Protein AF-0000000080323128 (afdb_homodimer)

pLDDT: mean 90.45, std 15.45, range [27.33, 98.56]

Nearest PDB structures (foldseek):
  2cg4-assembly1_A  TM=9.233E-01  e=2.864E-13  Escherichia coli
  2w25-assembly1_B  TM=9.242E-01  e=3.047E-13  Mycobacterium tuberculosis H37Rv
  2ivm-assembly1_A  TM=9.216E-01  e=6.812E-13  Mycobacterium tuberculosis H37Rv
  2w29-assembly1_B  TM=9.232E-01  e=7.247E-13  Mycobacterium tuberculosis H37Rv
  2qz8-assembly1_B-2  TM=8.480E-01  e=4.152E-13  Mycobacterium tuberculosis H37Rv

Organism: NCBI:txid1503925

Radius of gyration: 21.11 Å; Cα contacts (8 Å, |Δi|>4): 572; chains: 2; bounding box: 68×55×50 Å

Sequence (326 aa):
MIVENNINLDHIDLAILRLMQDNSRISNVHMAKELEMAPSAVLERVKKLEQKQVIQQYTTRINPSAIGLKLLAFISIKASHSLGCTTTAIELAKIEEVQEVHIIAGEDCYLVKVRIADSASLMELMRNSFSKITTIVSIRTTIVLETVKEQQQLVIPENKKISMIVENNINLDHIDLAILRLMQDNSRISNVHMAKELEMAPSAVLERVKKLEQKQVIQQYTTRINPSAIGLKLLAFISIKASHSLGCTTTAIELAKIEEVQEVHIIAGEDCYLVKVRIADSASLMELMRNSFSKITTIVSIRTTIVLETVKEQQQLVIPENKKIS

InterPro domains:
  IPR000485 AsnC-type HTH domain [PR00033] (9-25)
  IPR000485 AsnC-type HTH domain [PR00033] (25-36)
  IPR000485 AsnC-type HTH domain [PR00033] (36-55)
  IPR000485 AsnC-type HTH domain [PS50956] (9-70)
  IPR011008 Dimeric alpha-beta barrel [SSF54909] (70-152)
  IPR019887 Transcription regulator AsnC/Lrp, ligand binding domain [PF01037] (73-153)
  IPR019888 Transcription regulator AsnC-like [SM00344] (9-116)
  IPR036388 Winged helix-like DNA-binding domain superfamily [G3DSA:1.10.10.10] (2-58)
  IPR036390 Winged helix DNA-binding domain superfamily [SSF46785] (8-68)

Secondary structure (DSSP, 8-state):
----------HHHHHHHHHHHH-TT--HHHHHHHHT--HHHHHHHHHHHHHTTSEEEEEEEE-GGGGT--EEEEEEEEE---S-HHHHHHHHHT-TTEEEEEEESSS-SEEEEEEESSHHHHHHHHHHTGGG-TTEEEEEEEEEEEEEEE-------------/----------HHHHHHHHHHHH-TT--HHHHHHHHT--HHHHHHHHHHHHHTTSEEEEEEEE-GGGGT--EEEEEEEEE---S-HHHHHHHHHT-TTEEEEEEESSS-SEEEEEEESSHHHHHHHHHHTGGG-TTEEEEEEEEEEEEEEE-------------

Foldseek 3Di:
DPPPVPPDDDQLLLLLCVVCLVPVPDDLVNSCVVSVHDSVVSVVSVVVCVVVCVPPDDDDDDDCVVVQFDWKKKKFWAFAPDPCLVVLQVQLVPDPQWDDWDQDDDDTGIIIIGIGRDPVVVVVCCVPRVVPRPRTDDMDMGIDPDDPDDDPDDDRDRPPPPD/DPPPVPPDDDQLLLLLCVVCLVPVPDDLVNSCVVSVHDSVVSVVSVVVCVVVCVPPDDDDDDDCVVVQFDWKKKKFWAFAPDPCLVVLQVQLVPDPQWDDWDQDDDDTGIIIIGIGRDPVVVVVCCVPRVVPRPRTDDMDMGIDPDDPDDDPDDDRDRPPPPD

Solvent-accessible surface area (backbone atoms only — not comparable to full-atom values): 18026 Å² total; per-residue (Å²): 126,84,70,74,73,77,62,83,70,52,63,63,56,46,50,49,50,55,54,28,40,71,28,43,67,63,48,61,63,56,51,10,60,76,68,70,48,55,44,69,58,49,50,52,51,52,51,48,34,41,76,67,47,34,43,67,46,40,26,39,44,61,38,45,61,58,69,52,34,64,32,39,34,39,35,39,28,31,53,56,80,58,93,58,66,64,55,58,53,53,58,53,53,68,38,70,49,40,26,30,30,28,35,36,54,74,90,40,43,31,44,32,34,33,51,37,50,40,71,67,54,48,52,48,44,45,63,71,51,54,62,70,44,80,52,57,71,46,77,47,79,35,46,48,74,42,74,80,32,83,49,85,70,72,78,74,71,74,69,72,73,79,117,126,84,71,74,73,77,62,83,72,52,62,64,56,44,51,50,48,54,54,28,41,71,29,42,67,62,50,61,62,57,52,10,60,76,68,71,47,54,45,69,59,49,50,52,51,52,50,48,36,40,75,68,47,33,44,67,46,39,26,38,45,64,38,45,61,60,69,50,33,61,33,40,35,39,35,38,27,32,55,56,78,56,92,60,65,67,54,58,54,53,57,52,54,66,37,70,49,42,25,29,28,28,35,35,53,74,91,40,42,32,43,32,35,35,52,37,51,39,70,68,52,48,52,48,44,44,64,69,51,55,62,70,44,80,52,57,71,46,77,47,79,34,46,48,75,41,74,79,32,82,50,83,72,72,77,74,71,75,68,73,72,81,117

Structure (mmCIF, N/CA/C/O backbone):
data_AF-0000000080323128-model_v1
#
loop_
_entity.id
_entity.type
_entity.pdbx_description
1 polymer 'AsnC family transcriptional regulator'
#
loop_
_atom_site.group_PDB
_atom_site.id
_atom_site.type_symbol
_atom_site.label_atom_id
_atom_site.label_alt_id
_atom_site.label_comp_id
_atom_site.label_asym_id
_atom_site.label_entity_id
_atom_site.label_seq_id
_atom_site.pdbx_PDB_ins_code
_atom_site.Cartn_x
_atom_site.Cartn_y
_atom_site.Cartn_z
_atom_site.occupancy
_atom_site.B_iso_or_equiv
_atom_site.auth_seq_id
_atom_site.auth_comp_id
_atom_site.auth_asym_id
_atom_site.auth_atom_id
_atom_site.pdbx_PDB_model_num
ATOM 1 N N . MET A 1 1 ? -15.789 -13.945 21.766 1 28.86 1 MET A N 1
ATOM 2 C CA . MET A 1 1 ? -16.719 -13.484 20.75 1 28.86 1 MET A CA 1
ATOM 3 C C . MET A 1 1 ? -16.172 -12.273 20 1 28.86 1 MET A C 1
ATOM 5 O O . MET A 1 1 ? -15.969 -11.211 20.609 1 28.86 1 MET A O 1
ATOM 9 N N . ILE A 1 2 ? -15.219 -12.328 19.188 1 34.97 2 ILE A N 1
ATOM 10 C CA . ILE A 1 2 ? -14.594 -11.18 18.547 1 34.97 2 ILE A CA 1
ATOM 11 C C . ILE A 1 2 ? -15.672 -10.266 17.969 1 34.97 2 ILE A C 1
ATOM 13 O O . ILE A 1 2 ? -16.469 -10.688 17.125 1 34.97 2 ILE A O 1
ATOM 17 N N . VAL A 1 3 ? -16.344 -9.484 18.703 1 37.91 3 VAL A N 1
ATOM 18 C CA . VAL A 1 3 ? -17.375 -8.539 18.312 1 37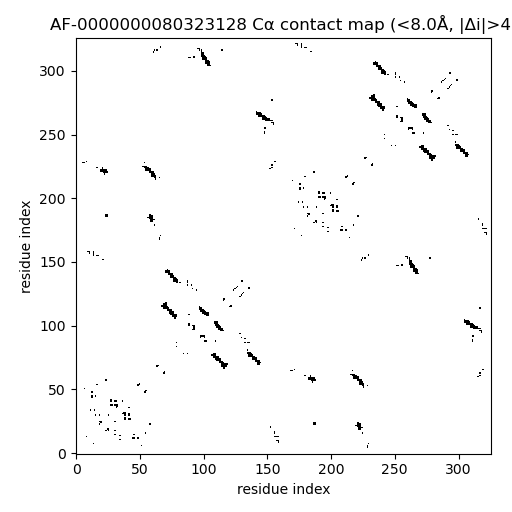.91 3 VAL A CA 1
ATOM 19 C C . VAL A 1 3 ? -16.969 -7.867 17 1 37.91 3 VAL A C 1
ATOM 21 O O . VAL A 1 3 ? -15.914 -7.238 16.906 1 37.91 3 VAL A O 1
ATOM 24 N N . GLU A 1 4 ? -17.125 -8.492 15.938 1 45.91 4 GLU A N 1
ATOM 25 C CA 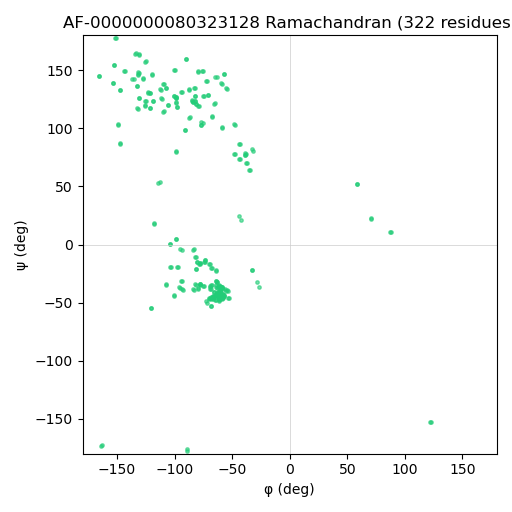. GLU A 1 4 ? -17.031 -7.758 14.68 1 45.91 4 GLU A CA 1
ATOM 26 C C . GLU A 1 4 ? -17.594 -6.348 14.82 1 45.91 4 GLU A C 1
ATOM 28 O O . GLU A 1 4 ? -18.781 -6.18 15.109 1 45.91 4 GLU A O 1
ATOM 33 N N . ASN A 1 5 ? -17.062 -5.504 15.594 1 50.69 5 ASN A N 1
ATOM 34 C CA . ASN A 1 5 ? -17.531 -4.133 15.797 1 50.69 5 ASN A CA 1
ATOM 35 C C . ASN A 1 5 ? -18.031 -3.508 14.5 1 50.69 5 ASN A C 1
ATOM 37 O O . ASN A 1 5 ? -17.234 -3.252 13.586 1 50.69 5 ASN A O 1
ATOM 41 N N . ASN A 1 6 ? -19.203 -3.859 14.086 1 60.06 6 ASN A N 1
ATOM 42 C CA . ASN A 1 6 ? -19.953 -3.285 12.969 1 60.06 6 ASN A CA 1
ATOM 43 C C . ASN A 1 6 ? -19.859 -1.761 12.969 1 60.06 6 ASN A C 1
ATOM 45 O O . ASN A 1 6 ? -20.562 -1.099 13.742 1 60.06 6 ASN A O 1
ATOM 49 N N . ILE A 1 7 ? -18.703 -1.178 12.594 1 77.81 7 ILE A N 1
ATOM 50 C CA . ILE A 1 7 ? -18.578 0.271 12.492 1 77.81 7 ILE A CA 1
ATOM 51 C C . ILE A 1 7 ? -19.594 0.809 11.484 1 77.81 7 ILE A C 1
ATOM 53 O O . ILE A 1 7 ? -19.609 0.385 10.328 1 77.81 7 ILE A O 1
ATOM 57 N N . ASN A 1 8 ? -20.672 1.342 12.031 1 86.38 8 ASN A N 1
ATOM 58 C CA . ASN A 1 8 ? -21.656 2.008 11.18 1 86.38 8 ASN A CA 1
ATOM 59 C C . ASN A 1 8 ? -21.188 3.396 10.758 1 86.38 8 ASN A C 1
ATOM 61 O O . ASN A 1 8 ? -21.141 4.316 11.578 1 86.38 8 ASN A O 1
ATOM 65 N N . LEU A 1 9 ? -20.781 3.539 9.547 1 93.56 9 LEU A N 1
ATOM 66 C CA . LEU A 1 9 ? -20.312 4.809 9 1 93.56 9 LEU A CA 1
ATOM 67 C C . LEU A 1 9 ? -21.406 5.5 8.195 1 93.56 9 LEU A C 1
ATOM 69 O O . LEU A 1 9 ? -22.047 4.875 7.355 1 93.56 9 LEU A O 1
ATOM 73 N N . ASP A 1 10 ? -21.672 6.695 8.523 1 93.81 10 ASP A N 1
ATOM 74 C CA . ASP A 1 10 ? -22.656 7.434 7.73 1 93.81 10 ASP A CA 1
ATOM 75 C C . ASP A 1 10 ? -21.984 8.164 6.57 1 93.81 10 ASP A C 1
ATOM 77 O O . ASP A 1 10 ? -20.781 7.988 6.328 1 93.81 10 ASP A O 1
ATOM 81 N N . HIS A 1 11 ? -22.797 8.938 5.824 1 94.38 11 HIS A N 1
ATOM 82 C CA . HIS A 1 11 ? -22.312 9.578 4.605 1 94.38 11 HIS A CA 1
ATOM 83 C C . HIS A 1 11 ? -21.219 10.594 4.914 1 94.38 11 HIS A C 1
ATOM 85 O O . HIS A 1 11 ? -20.312 10.805 4.105 1 94.38 11 HIS A O 1
ATOM 91 N N . ILE A 1 12 ? -21.297 11.211 6.055 1 95.12 12 ILE A N 1
ATOM 92 C CA . ILE A 1 12 ? -20.297 12.203 6.434 1 95.12 12 ILE A CA 1
ATOM 93 C C . ILE A 1 12 ? -18.969 11.508 6.719 1 95.12 12 ILE A C 1
ATOM 95 O O . ILE A 1 12 ? -17.906 11.969 6.273 1 95.12 12 ILE A O 1
ATOM 99 N N . ASP A 1 13 ? -19.031 10.406 7.504 1 96.38 13 ASP A N 1
ATOM 100 C CA . ASP A 1 13 ? -17.828 9.625 7.781 1 96.38 13 ASP A CA 1
ATOM 101 C C . ASP A 1 13 ? -17.125 9.227 6.488 1 96.38 13 ASP A C 1
ATOM 103 O O . ASP A 1 13 ? -15.906 9.391 6.371 1 96.38 13 ASP A O 1
ATOM 107 N N . LEU A 1 14 ? -17.906 8.75 5.555 1 96.81 14 LEU A N 1
ATOM 108 C CA . LEU A 1 14 ? -17.359 8.289 4.285 1 96.81 14 LEU A CA 1
ATOM 109 C C . LEU A 1 14 ? -16.75 9.445 3.498 1 96.81 14 LEU A C 1
ATOM 111 O O . LEU A 1 14 ? -15.703 9.297 2.863 1 96.81 14 LEU A O 1
ATOM 115 N N . ALA A 1 15 ? -17.406 10.547 3.516 1 96.5 15 ALA A N 1
ATOM 116 C CA . ALA A 1 15 ? -16.875 11.734 2.838 1 96.5 15 ALA A CA 1
ATOM 117 C C . ALA A 1 15 ? -15.555 12.172 3.441 1 96.5 15 ALA A C 1
ATOM 119 O O . ALA A 1 15 ? -14.625 12.547 2.717 1 96.5 15 ALA A O 1
ATOM 120 N N . ILE A 1 16 ? -15.469 12.125 4.727 1 97.25 16 ILE A N 1
ATOM 121 C CA . ILE A 1 16 ? -14.234 12.477 5.422 1 97.25 16 ILE A CA 1
ATOM 122 C C . ILE A 1 16 ? -13.117 11.531 4.988 1 97.25 16 ILE A C 1
ATOM 124 O O . ILE A 1 16 ? -12.008 11.977 4.684 1 97.25 16 ILE A O 1
ATOM 128 N N . LEU A 1 17 ? -13.422 10.273 4.961 1 97.5 17 LEU A N 1
ATOM 129 C CA . LEU A 1 17 ? -12.438 9.273 4.57 1 97.5 17 LEU A CA 1
ATOM 130 C C . LEU A 1 17 ? -11.945 9.523 3.146 1 97.5 17 LEU A C 1
ATOM 132 O O . LEU A 1 17 ? -10.758 9.359 2.859 1 97.5 17 LEU A O 1
ATOM 136 N N . ARG A 1 18 ? -12.828 9.883 2.275 1 96.81 18 ARG A N 1
ATOM 137 C CA . ARG A 1 18 ? -12.445 10.164 0.896 1 96.81 18 ARG A CA 1
ATOM 138 C C . ARG A 1 18 ? -11.461 11.328 0.829 1 96.81 18 ARG A C 1
ATOM 140 O O . ARG A 1 18 ? -10.43 11.234 0.157 1 96.81 18 ARG A O 1
ATOM 147 N N . LEU A 1 19 ? -11.773 12.383 1.514 1 96.31 19 LEU A N 1
ATOM 148 C CA . LEU A 1 19 ? -10.922 13.57 1.518 1 96.31 19 LEU A CA 1
ATOM 149 C C . LEU A 1 19 ? -9.555 13.258 2.113 1 96.31 19 LEU A C 1
ATOM 151 O O . LEU A 1 19 ? -8.523 13.625 1.544 1 96.31 19 LEU A O 1
ATOM 155 N N . MET A 1 20 ? -9.555 12.516 3.176 1 96.81 20 MET A N 1
ATOM 156 C CA . MET A 1 20 ? -8.32 12.266 3.906 1 96.81 20 MET A CA 1
ATOM 157 C C . MET A 1 20 ? -7.469 11.219 3.197 1 96.81 20 MET A C 1
ATOM 159 O O . MET A 1 20 ? -6.238 11.258 3.273 1 96.81 20 MET A O 1
ATOM 163 N N . GLN A 1 21 ? -8.156 10.281 2.592 1 96.25 21 GLN A N 1
ATOM 164 C CA . GLN A 1 21 ? -7.418 9.273 1.842 1 96.25 21 GLN A CA 1
ATOM 165 C C . GLN A 1 21 ? -6.562 9.914 0.754 1 96.25 21 GLN A C 1
ATOM 167 O O . GLN A 1 21 ? -5.434 9.492 0.509 1 96.25 21 GLN A O 1
ATOM 172 N N . ASP A 1 22 ? -7.07 10.914 0.145 1 92.69 22 ASP A N 1
ATOM 173 C CA . ASP A 1 22 ? -6.395 11.602 -0.954 1 92.69 22 ASP A CA 1
ATOM 174 C C . ASP A 1 22 ? -5.301 12.531 -0.434 1 92.69 22 ASP A C 1
ATOM 176 O O . ASP A 1 22 ? -4.297 12.758 -1.109 1 92.69 22 ASP A O 1
ATOM 180 N N . ASN A 1 23 ? -5.582 13.062 0.67 1 95.44 23 ASN A N 1
ATOM 181 C CA . ASN A 1 23 ? -4.656 13.992 1.313 1 95.44 23 ASN A CA 1
ATOM 182 C C . ASN A 1 23 ? -4.77 13.93 2.834 1 95.44 23 ASN A C 1
ATOM 184 O O . ASN A 1 23 ? -5.625 14.594 3.426 1 95.44 23 ASN A O 1
ATOM 188 N N . SER A 1 24 ? -3.805 13.273 3.404 1 95.81 24 SER A N 1
ATOM 189 C CA . SER A 1 24 ? -3.861 13.094 4.852 1 95.81 24 SER A CA 1
ATOM 190 C C . SER A 1 24 ? -3.531 14.391 5.582 1 95.81 24 SER A C 1
ATOM 192 O O . SER A 1 24 ? -3.766 14.508 6.785 1 95.81 24 SER A O 1
ATOM 194 N N . ARG A 1 25 ? -3.016 15.344 4.91 1 95.5 25 ARG A N 1
ATOM 195 C CA . ARG A 1 25 ? -2.605 16.594 5.551 1 95.5 25 ARG A CA 1
ATOM 196 C C . ARG A 1 25 ? -3.666 17.672 5.379 1 95.5 25 ARG A C 1
ATOM 198 O O . ARG A 1 25 ? -3.449 18.828 5.75 1 95.5 25 ARG A O 1
ATOM 205 N N . ILE A 1 26 ? -4.75 17.344 4.82 1 95.75 26 ILE A N 1
ATOM 206 C CA . ILE A 1 26 ? -5.836 18.312 4.688 1 95.75 26 ILE A CA 1
ATOM 207 C C . ILE A 1 26 ? -6.195 18.875 6.059 1 95.75 26 ILE A C 1
ATOM 209 O O . ILE A 1 26 ? -6.27 18.141 7.043 1 95.75 26 ILE A O 1
ATOM 213 N N . SER A 1 27 ? -6.359 20.172 6.129 1 95.25 27 SER A N 1
ATOM 214 C CA . SER A 1 27 ? -6.664 20.797 7.414 1 95.25 27 SER A CA 1
ATOM 215 C C . SER A 1 27 ? -8.117 20.562 7.805 1 95.25 27 SER A C 1
ATOM 217 O O . SER A 1 27 ? -8.992 20.422 6.941 1 95.25 27 SER A O 1
ATOM 219 N N . ASN A 1 28 ? -8.289 20.5 9.125 1 96.19 28 ASN A N 1
ATOM 220 C CA . ASN A 1 28 ? -9.641 20.359 9.648 1 96.19 28 ASN A CA 1
ATOM 221 C C . ASN A 1 28 ? -10.555 21.484 9.156 1 96.19 28 ASN A C 1
ATOM 223 O O . ASN A 1 28 ? -11.711 21.234 8.805 1 96.19 28 ASN A O 1
ATOM 227 N N . VAL A 1 29 ? -10.031 22.672 9.078 1 96.38 29 VAL A N 1
ATOM 228 C CA . VAL A 1 29 ? -10.797 23.844 8.641 1 96.38 29 VAL A CA 1
ATOM 229 C C . VAL A 1 29 ? -11.219 23.672 7.184 1 96.38 29 VAL A C 1
ATOM 231 O O . VAL A 1 29 ? -12.375 23.922 6.832 1 96.38 29 VAL A O 1
ATOM 234 N N . HIS A 1 30 ? -10.375 23.234 6.352 1 96.94 30 HIS A N 1
ATOM 235 C CA . HIS A 1 30 ? -10.68 23.016 4.941 1 96.94 30 HIS A CA 1
ATOM 236 C C . HIS A 1 30 ? -11.695 21.891 4.77 1 96.94 30 HIS A C 1
ATOM 238 O O . HIS A 1 30 ? -12.641 22.016 3.982 1 96.94 30 HIS A O 1
ATOM 244 N N . MET A 1 31 ? -11.5 20.812 5.48 1 97.12 31 MET A N 1
ATOM 245 C CA . MET A 1 31 ? -12.461 19.703 5.422 1 97.12 31 MET A CA 1
ATOM 246 C C . MET A 1 31 ? -13.852 20.172 5.832 1 97.12 31 MET A C 1
ATOM 248 O O . MET A 1 31 ? -14.844 19.844 5.18 1 97.12 31 MET A O 1
ATOM 252 N N . ALA A 1 32 ? -13.883 20.969 6.887 1 97.62 32 ALA A N 1
ATOM 253 C CA . ALA A 1 32 ? -15.156 21.484 7.383 1 97.62 32 ALA A CA 1
ATOM 254 C C . ALA A 1 32 ? -15.852 22.328 6.32 1 97.62 32 ALA A C 1
ATOM 256 O O . ALA A 1 32 ? -17.062 22.188 6.109 1 97.62 32 ALA A O 1
ATOM 257 N N . LYS A 1 33 ? -15.117 23.156 5.664 1 97.75 33 LYS A N 1
ATOM 258 C CA . LYS A 1 33 ? -15.656 23.984 4.598 1 97.75 33 LYS A CA 1
ATOM 259 C C . LYS A 1 33 ? -16.203 23.141 3.457 1 97.75 33 LYS A C 1
ATOM 261 O O . LYS A 1 33 ? -17.328 23.359 2.996 1 97.75 33 LYS A O 1
ATOM 266 N N . GLU A 1 34 ? -15.477 22.156 3.045 1 95.88 34 GLU A N 1
ATOM 267 C CA . GLU A 1 34 ? -15.867 21.281 1.947 1 95.88 34 GLU A CA 1
ATOM 268 C C . GLU A 1 34 ? -17.125 20.5 2.291 1 95.88 34 GLU A C 1
ATOM 270 O O . GLU A 1 34 ? -17.953 20.219 1.414 1 95.88 34 GLU A O 1
ATOM 275 N N . LEU A 1 35 ? -17.266 20.141 3.51 1 96.94 35 LEU A N 1
ATOM 276 C CA . LEU A 1 35 ? -18.375 19.281 3.939 1 96.94 35 LEU A CA 1
ATOM 277 C C . LEU A 1 35 ? -19.531 20.125 4.461 1 96.94 35 LEU A C 1
ATOM 279 O O . LEU A 1 35 ? -20.578 19.594 4.852 1 96.94 35 LEU A O 1
ATOM 283 N N . GLU A 1 36 ? -19.266 21.438 4.5 1 97 36 GLU A N 1
ATOM 284 C CA . GLU A 1 36 ? -20.281 22.359 5.012 1 97 36 GLU A CA 1
ATOM 285 C C . GLU A 1 36 ? -20.672 22 6.441 1 97 36 GLU A C 1
ATOM 287 O O . GLU A 1 36 ? -21.859 21.891 6.75 1 97 36 GLU A O 1
ATOM 292 N N . MET A 1 37 ? -19.688 21.891 7.207 1 97.31 37 MET A N 1
ATOM 293 C CA . MET A 1 37 ? -19.859 21.562 8.617 1 97.31 37 MET A CA 1
ATOM 294 C C . MET A 1 37 ? -19 22.453 9.5 1 97.31 37 MET A C 1
ATOM 296 O O . MET A 1 37 ? -18.094 23.141 9.008 1 97.31 37 MET A O 1
ATOM 300 N N . ALA A 1 38 ? -19.359 22.438 10.797 1 97.69 38 ALA A N 1
ATOM 301 C CA . ALA A 1 38 ? -18.516 23.125 11.758 1 97.69 38 ALA A CA 1
ATOM 302 C C . ALA A 1 38 ? -17.203 22.375 11.984 1 97.69 38 ALA A C 1
ATOM 304 O O . ALA A 1 38 ? -17.188 21.156 12.062 1 97.69 38 ALA A O 1
ATOM 305 N N . PRO A 1 39 ? -16.109 23.156 12.109 1 97.56 39 PRO A N 1
ATOM 306 C CA . PRO A 1 39 ? -14.805 22.5 12.336 1 97.56 39 PRO A CA 1
ATOM 307 C C . PRO A 1 39 ? -14.82 21.562 13.539 1 97.56 39 PRO A C 1
ATOM 309 O O . PRO A 1 39 ? -14.211 20.484 13.492 1 97.56 39 PRO A O 1
ATOM 312 N N . SER A 1 40 ? -15.477 21.953 14.586 1 97.69 40 SER A N 1
ATOM 313 C CA . SER A 1 40 ? -15.523 21.125 15.781 1 97.69 40 SER A CA 1
ATOM 314 C C . SER A 1 40 ? -16.219 19.797 15.516 1 97.69 40 SER A C 1
ATOM 316 O O . SER A 1 40 ? -15.805 18.766 16.031 1 97.69 40 SER A O 1
ATOM 318 N N . ALA A 1 41 ? -17.219 19.75 14.734 1 97.56 41 ALA A N 1
ATOM 319 C CA . ALA A 1 41 ? -17.953 18.547 14.383 1 97.56 41 ALA A CA 1
ATOM 320 C C . ALA A 1 41 ? -17.094 17.594 13.562 1 97.56 41 ALA A C 1
ATOM 322 O O . ALA A 1 41 ? -17.078 16.391 13.805 1 97.56 41 ALA A O 1
ATOM 323 N N . VAL A 1 42 ? -16.438 18.188 12.578 1 97.69 42 VAL A N 1
ATOM 324 C CA . VAL A 1 42 ? -15.555 17.391 11.727 1 97.69 42 VAL A CA 1
ATOM 325 C C . VAL A 1 42 ? -14.445 16.766 12.578 1 97.69 42 VAL A C 1
ATOM 327 O O . VAL A 1 42 ? -14.133 15.586 12.43 1 97.69 42 VAL A O 1
ATOM 330 N N . LEU A 1 43 ? -13.898 17.562 13.43 1 97.19 43 LEU A N 1
ATOM 331 C CA . LEU A 1 43 ? -12.828 17.094 14.289 1 97.19 43 LEU A CA 1
ATOM 332 C C . LEU A 1 43 ? -13.289 15.914 15.148 1 97.19 43 LEU A C 1
ATOM 334 O O . LEU A 1 43 ? -12.555 14.938 15.312 1 97.19 43 LEU A O 1
ATOM 338 N N . GLU A 1 44 ? -14.375 16.047 15.703 1 97.62 44 GLU A N 1
ATOM 339 C CA . GLU A 1 44 ? -14.938 14.977 16.531 1 97.62 44 GLU A CA 1
ATOM 340 C C . GLU A 1 44 ? -15.125 13.695 15.727 1 97.62 44 GLU A C 1
ATOM 342 O O . GLU A 1 44 ? -14.828 12.602 16.203 1 97.62 44 GLU A O 1
ATOM 347 N N . ARG A 1 45 ? -15.633 13.867 14.539 1 97.31 45 ARG A N 1
ATOM 348 C CA . ARG A 1 45 ? -15.836 12.719 13.672 1 97.31 45 ARG A CA 1
ATOM 349 C C . ARG A 1 45 ? -14.516 12.039 13.336 1 97.31 45 ARG A C 1
ATOM 351 O O . ARG A 1 45 ? -14.414 10.812 13.367 1 97.31 45 ARG A O 1
ATOM 358 N N . VAL A 1 46 ? -13.539 12.773 13.016 1 97.69 46 VAL A N 1
ATOM 359 C CA . VAL A 1 46 ? -12.227 12.234 12.688 1 97.69 46 VAL A CA 1
ATOM 360 C C . VAL A 1 46 ? -11.672 11.469 13.883 1 97.69 46 VAL A C 1
ATOM 362 O O . VAL A 1 46 ? -11.164 10.359 13.734 1 97.69 46 VAL A O 1
ATOM 365 N N . LYS A 1 47 ? -11.758 12.078 15.055 1 97.56 47 LYS A N 1
ATOM 366 C CA . LYS A 1 47 ? -11.281 11.43 16.266 1 97.56 47 LYS A CA 1
ATOM 367 C C . LYS A 1 47 ? -11.977 10.086 16.484 1 97.56 47 LYS A C 1
ATOM 369 O O . LYS A 1 47 ? -11.336 9.109 16.875 1 97.56 47 LYS A O 1
ATOM 374 N N . LYS A 1 48 ? -13.195 10.078 16.297 1 97.25 48 LYS A N 1
ATOM 375 C CA . LYS A 1 48 ? -13.961 8.844 16.453 1 97.25 48 LYS A CA 1
ATOM 376 C C . LYS A 1 48 ? -13.5 7.785 15.453 1 97.25 48 LYS A C 1
ATOM 378 O O . LYS A 1 48 ? -13.398 6.605 15.797 1 97.25 48 LYS A O 1
ATOM 383 N N . LEU A 1 49 ? -13.305 8.234 14.211 1 97.81 49 LEU A N 1
ATOM 384 C CA . LEU A 1 49 ? -12.82 7.32 13.18 1 97.81 49 LEU A CA 1
ATOM 385 C C . LEU A 1 49 ? -11.469 6.734 13.562 1 97.81 49 LEU A C 1
ATOM 387 O O . LEU A 1 49 ? -11.195 5.562 13.297 1 97.81 49 LEU A O 1
ATOM 391 N N . GLU A 1 50 ? -10.648 7.516 14.172 1 97.44 50 GLU A N 1
ATOM 392 C CA . GLU A 1 50 ? -9.352 7.051 14.664 1 97.44 50 GLU A CA 1
ATOM 393 C C . GLU A 1 50 ? -9.523 6.074 15.828 1 97.44 50 GLU A C 1
ATOM 395 O O . GLU A 1 50 ? -8.906 5.012 15.852 1 97.44 50 GLU A O 1
ATOM 400 N N . GLN A 1 51 ? -10.359 6.422 16.766 1 96.81 51 GLN A N 1
ATOM 401 C CA . GLN A 1 51 ? -10.586 5.602 17.953 1 96.81 51 GLN A CA 1
ATOM 402 C C . GLN A 1 51 ? -11.148 4.234 17.562 1 96.81 51 GLN A C 1
ATOM 404 O O . GLN A 1 51 ? -10.797 3.221 18.172 1 96.81 51 GLN A O 1
ATOM 409 N N . LYS A 1 52 ? -11.945 4.289 16.547 1 96.44 52 LYS A N 1
ATOM 410 C CA . LYS A 1 52 ? -12.578 3.053 16.094 1 96.44 52 LYS A CA 1
ATOM 411 C C . LYS A 1 52 ? -11.648 2.271 15.164 1 96.44 52 LYS A C 1
ATOM 413 O O . LYS A 1 52 ? -12.039 1.239 14.617 1 96.44 52 LYS A O 1
ATOM 418 N N . GLN A 1 53 ? -10.539 2.797 14.836 1 96.69 53 GLN A N 1
ATOM 419 C CA . GLN A 1 53 ? -9.5 2.164 14.023 1 96.69 53 GLN A CA 1
ATOM 420 C C . GLN A 1 53 ? -9.938 2.045 12.57 1 96.69 53 GLN A C 1
ATOM 422 O O . GLN A 1 53 ? -9.531 1.122 11.867 1 96.69 53 GLN A O 1
ATOM 427 N N . VAL A 1 54 ? -10.898 2.918 12.227 1 97.38 54 VAL A N 1
ATOM 428 C CA . VAL A 1 54 ? -11.195 3.068 10.805 1 97.38 54 VAL A CA 1
ATOM 429 C C . VAL A 1 54 ? -10.016 3.729 10.094 1 97.38 54 VAL A C 1
ATOM 431 O O . VAL A 1 54 ? -9.578 3.262 9.039 1 97.38 54 VAL A O 1
ATOM 434 N N . ILE A 1 55 ? -9.633 4.832 10.641 1 97.12 55 ILE A N 1
ATOM 435 C CA . ILE A 1 55 ? -8.359 5.422 10.25 1 97.12 55 ILE A CA 1
ATOM 436 C C . ILE A 1 55 ? -7.23 4.793 11.07 1 97.12 55 ILE A C 1
ATOM 438 O O . ILE A 1 55 ? -7.227 4.871 12.297 1 97.12 55 ILE A O 1
ATOM 442 N N . GLN A 1 56 ? -6.297 4.273 10.398 1 96 56 GLN A N 1
ATOM 443 C CA . GLN A 1 56 ? -5.289 3.492 11.109 1 96 56 GLN A CA 1
ATOM 444 C C . GLN A 1 56 ? -3.963 4.242 11.188 1 96 56 GLN A C 1
ATOM 446 O O . GLN A 1 56 ? -3.219 4.098 12.156 1 96 56 GLN A O 1
ATOM 451 N N . GLN A 1 57 ? -3.648 4.996 10.148 1 95.12 57 GLN A N 1
ATOM 452 C CA . GLN A 1 57 ? -2.352 5.668 10.125 1 95.12 57 GLN A CA 1
ATOM 453 C C . GLN A 1 57 ? -2.314 6.754 9.047 1 95.12 57 GLN A C 1
ATOM 455 O O . GLN A 1 57 ? -2.98 6.637 8.016 1 95.12 57 GLN A O 1
ATOM 460 N N . TYR A 1 58 ? -1.638 7.812 9.328 1 96.19 58 TYR A N 1
ATOM 461 C CA . TYR A 1 58 ? -1.286 8.82 8.336 1 96.19 58 TYR A CA 1
ATOM 462 C C . TYR A 1 58 ? 0.134 8.617 7.824 1 96.19 58 TYR A C 1
ATOM 464 O O . TYR A 1 58 ? 1.099 8.742 8.586 1 96.19 58 TYR A O 1
ATOM 472 N N . THR A 1 59 ? 0.249 8.359 6.523 1 94.81 59 THR A N 1
ATOM 473 C CA . THR A 1 59 ? 1.554 7.938 6.027 1 94.81 59 THR A CA 1
ATOM 474 C C . THR A 1 59 ? 1.949 8.742 4.793 1 94.81 59 THR A C 1
ATOM 476 O O . THR A 1 59 ? 1.118 9.445 4.211 1 94.81 59 THR A O 1
ATOM 479 N N . THR A 1 60 ? 3.238 8.656 4.492 1 96.31 60 THR A N 1
ATOM 480 C CA . THR A 1 60 ? 3.795 9.305 3.311 1 96.31 60 THR A CA 1
ATOM 481 C C . THR A 1 60 ? 4.234 8.266 2.281 1 96.31 60 THR A C 1
ATOM 483 O O . THR A 1 60 ? 4.934 7.312 2.615 1 96.31 60 THR A O 1
ATOM 486 N N . ARG A 1 61 ? 3.746 8.414 1.097 1 95.69 61 ARG A N 1
ATOM 487 C CA . ARG A 1 61 ? 4.215 7.574 0.003 1 95.69 61 ARG A CA 1
ATOM 488 C C . ARG A 1 61 ? 5.547 8.078 -0.543 1 95.69 61 ARG A C 1
ATOM 490 O O . ARG A 1 61 ? 5.633 9.195 -1.048 1 95.69 61 ARG A O 1
ATOM 497 N N . ILE A 1 62 ? 6.5 7.223 -0.428 1 96.69 62 ILE A N 1
ATOM 498 C CA . ILE A 1 62 ? 7.852 7.555 -0.867 1 96.69 62 ILE A CA 1
ATOM 499 C C . ILE A 1 62 ? 8.203 6.754 -2.119 1 96.69 62 ILE A C 1
ATOM 501 O O . ILE A 1 62 ? 7.891 5.562 -2.207 1 96.69 62 ILE A O 1
ATOM 505 N N . ASN A 1 63 ? 8.852 7.422 -3.078 1 96.31 63 ASN A N 1
ATOM 506 C CA . ASN A 1 63 ? 9.328 6.746 -4.281 1 96.31 63 ASN A CA 1
ATOM 507 C C . ASN A 1 63 ? 10.453 5.77 -3.961 1 96.31 63 ASN A C 1
ATOM 509 O O . ASN A 1 63 ? 11.562 6.184 -3.623 1 96.31 63 ASN A O 1
ATOM 513 N N . PRO A 1 64 ? 10.188 4.508 -4.07 1 96.31 64 PRO A N 1
ATOM 514 C CA . PRO A 1 64 ? 11.211 3.539 -3.682 1 96.31 64 PRO A CA 1
ATOM 515 C C . PRO A 1 64 ? 12.508 3.701 -4.48 1 96.31 64 PRO A C 1
ATOM 517 O O . PRO A 1 64 ? 13.594 3.516 -3.936 1 96.31 64 PRO A O 1
ATOM 520 N N . SER A 1 65 ? 12.422 4.027 -5.715 1 94.75 65 SER A N 1
ATOM 521 C CA . SER A 1 65 ? 13.594 4.16 -6.57 1 94.75 65 SER A CA 1
ATOM 522 C C . SER A 1 65 ? 14.5 5.293 -6.094 1 94.75 65 SER A C 1
ATOM 524 O O . SER A 1 65 ? 15.719 5.215 -6.23 1 94.75 65 SER A O 1
ATOM 526 N N . ALA A 1 66 ? 13.883 6.258 -5.539 1 94.56 66 ALA A N 1
ATOM 527 C CA . ALA A 1 66 ? 14.633 7.43 -5.086 1 94.56 66 ALA A CA 1
ATOM 528 C C . ALA A 1 66 ? 15.539 7.078 -3.906 1 94.56 66 ALA A C 1
ATOM 530 O O . ALA A 1 66 ? 16.484 7.805 -3.609 1 94.56 66 ALA A O 1
ATOM 531 N N . ILE A 1 67 ? 15.211 5.977 -3.254 1 94.75 67 ILE A N 1
ATOM 532 C CA . ILE A 1 67 ? 16.047 5.629 -2.113 1 94.75 67 ILE A CA 1
ATOM 533 C C . ILE A 1 67 ? 16.719 4.281 -2.361 1 94.75 67 ILE A C 1
ATOM 535 O O . ILE A 1 67 ? 17.078 3.572 -1.415 1 94.75 67 ILE A O 1
ATOM 539 N N . GLY A 1 68 ? 16.734 3.908 -3.547 1 94.31 68 GLY A N 1
ATOM 540 C CA . GLY A 1 68 ? 17.562 2.787 -3.963 1 94.31 68 GLY A CA 1
ATOM 541 C C . GLY A 1 68 ? 16.875 1.446 -3.826 1 94.31 68 GLY A C 1
ATOM 542 O O . GLY A 1 68 ? 17.516 0.399 -3.861 1 94.31 68 GLY A O 1
ATOM 543 N N . LEU A 1 69 ? 15.617 1.443 -3.572 1 96.12 69 LEU A N 1
ATOM 544 C CA . LEU A 1 69 ? 14.852 0.203 -3.463 1 96.12 69 LEU A CA 1
ATOM 545 C C . LEU A 1 69 ? 14.109 -0.096 -4.762 1 96.12 69 LEU A C 1
ATOM 547 O O . LEU A 1 69 ? 12.883 -0.016 -4.812 1 96.12 69 LEU A O 1
ATOM 551 N N . LYS A 1 70 ? 14.836 -0.641 -5.684 1 96.5 70 LYS A N 1
ATOM 552 C CA . LYS A 1 70 ? 14.352 -0.704 -7.062 1 96.5 70 LYS A CA 1
ATOM 553 C C . LYS A 1 70 ? 13.734 -2.066 -7.363 1 96.5 70 LYS A C 1
ATOM 555 O O . LYS A 1 70 ? 13.008 -2.219 -8.352 1 96.5 70 LYS A O 1
ATOM 560 N N . LEU A 1 71 ? 14.055 -2.996 -6.582 1 98 71 LEU A N 1
ATOM 561 C CA . LEU A 1 71 ? 13.578 -4.34 -6.887 1 98 71 LEU A CA 1
ATOM 562 C C . LEU A 1 71 ? 12.344 -4.676 -6.059 1 98 71 LEU A C 1
ATOM 564 O O . LEU A 1 71 ? 12.375 -4.594 -4.828 1 98 71 LEU A O 1
ATOM 568 N N . LEU A 1 72 ? 11.289 -4.984 -6.75 1 98.31 72 LEU A N 1
ATOM 569 C CA . LEU A 1 72 ? 10.055 -5.496 -6.164 1 98.31 72 LEU A CA 1
ATOM 570 C C . LEU A 1 72 ? 9.82 -6.945 -6.57 1 98.31 72 LEU A C 1
ATOM 572 O O . LEU A 1 72 ? 10 -7.309 -7.734 1 98.31 72 LEU A O 1
ATOM 576 N N . ALA A 1 73 ? 9.477 -7.789 -5.59 1 98.5 73 ALA A N 1
ATOM 577 C CA . ALA A 1 73 ? 9.219 -9.195 -5.895 1 98.5 73 ALA A CA 1
ATOM 578 C C . ALA A 1 73 ? 8.078 -9.742 -5.039 1 98.5 73 ALA A C 1
ATOM 580 O O . ALA A 1 73 ? 7.852 -9.273 -3.92 1 98.5 73 ALA A O 1
ATOM 581 N N . PHE A 1 74 ? 7.41 -10.656 -5.641 1 98.19 74 PHE A N 1
ATOM 582 C CA . PHE A 1 74 ? 6.445 -11.461 -4.914 1 98.19 74 PHE A CA 1
ATOM 583 C C . PHE A 1 74 ? 6.965 -12.883 -4.715 1 98.19 74 PHE A C 1
ATOM 585 O O . PHE A 1 74 ? 7.449 -13.508 -5.66 1 98.19 74 PHE A O 1
ATOM 592 N N . ILE A 1 75 ? 6.789 -13.344 -3.479 1 97.94 75 ILE A N 1
ATOM 593 C CA . ILE A 1 75 ? 7.328 -14.656 -3.141 1 97.94 75 ILE A CA 1
ATOM 594 C C . ILE A 1 75 ? 6.199 -15.57 -2.67 1 97.94 75 ILE A C 1
ATOM 596 O O . ILE A 1 75 ? 5.555 -15.297 -1.654 1 97.94 75 ILE A O 1
ATOM 600 N N . SER A 1 76 ? 5.984 -16.625 -3.418 1 96.38 76 SER A N 1
ATOM 601 C CA . SER A 1 76 ? 5.066 -17.688 -3.008 1 96.38 76 SER A CA 1
ATOM 602 C C . SER A 1 76 ? 5.781 -18.734 -2.162 1 96.38 76 SER A C 1
ATOM 604 O O . SER A 1 76 ? 6.848 -19.234 -2.539 1 96.38 76 SER A O 1
ATOM 606 N N . ILE A 1 77 ? 5.148 -19.125 -1.027 1 95.94 77 ILE A N 1
ATOM 607 C CA . ILE A 1 77 ? 5.832 -20 -0.079 1 95.94 77 ILE A CA 1
ATOM 608 C C . ILE A 1 77 ? 4.93 -21.172 0.293 1 95.94 77 ILE A C 1
ATOM 610 O O . ILE A 1 77 ? 3.76 -20.969 0.633 1 95.94 77 ILE A O 1
ATOM 614 N N . LYS A 1 78 ? 5.445 -22.297 0.125 1 94.12 78 LYS A N 1
ATOM 615 C CA . LYS A 1 78 ? 4.832 -23.484 0.705 1 94.12 78 LYS A CA 1
ATOM 616 C C . LYS A 1 78 ? 5.441 -23.812 2.064 1 94.12 78 LYS A C 1
ATOM 618 O O . LYS A 1 78 ? 6.664 -23.766 2.227 1 94.12 78 LYS A O 1
ATOM 623 N N . ALA A 1 79 ? 4.637 -24.031 3.018 1 90.94 79 ALA A N 1
ATOM 624 C CA . ALA A 1 79 ? 5.117 -24.359 4.355 1 90.94 79 ALA A CA 1
ATOM 625 C C . ALA A 1 79 ? 4.625 -25.734 4.793 1 90.94 79 ALA A C 1
ATOM 627 O O . ALA A 1 79 ? 3.596 -26.219 4.312 1 90.94 79 ALA A O 1
ATOM 628 N N . SER A 1 80 ? 5.406 -26.453 5.543 1 83.94 80 SER A N 1
ATOM 629 C CA . SER A 1 80 ? 5.023 -27.766 6.074 1 83.94 80 SER A CA 1
ATOM 630 C C . SER A 1 80 ? 3.857 -27.641 7.051 1 83.94 80 SER A C 1
ATOM 632 O O . SER A 1 80 ? 3.691 -26.609 7.703 1 83.94 80 SER A O 1
ATOM 634 N N . HIS A 1 81 ? 2.744 -28.344 6.73 1 63.88 81 HIS A N 1
ATOM 635 C CA . HIS A 1 81 ? 1.488 -28.375 7.473 1 63.88 81 HIS A CA 1
ATOM 636 C C . HIS A 1 81 ? 1.736 -28.5 8.977 1 63.88 81 HIS A C 1
ATOM 638 O O . HIS A 1 81 ? 0.808 -28.75 9.742 1 63.88 81 HIS A O 1
ATOM 644 N N . SER A 1 82 ? 2.814 -28.125 9.508 1 53.28 82 SER A N 1
ATOM 645 C CA . SER A 1 82 ? 2.629 -28.375 10.938 1 53.28 82 SER A CA 1
ATOM 646 C C . SER A 1 82 ? 1.519 -27.5 11.508 1 53.28 82 SER A C 1
ATOM 648 O O . SER A 1 82 ? 1.17 -26.469 10.922 1 53.28 82 SER A O 1
ATOM 650 N N . LEU A 1 83 ? 0.7 -27.844 12.414 1 49.06 83 LEU A N 1
ATOM 651 C CA . LEU A 1 83 ? -0.488 -27.312 13.07 1 49.06 83 LEU A CA 1
ATOM 652 C C . LEU A 1 83 ? -0.479 -25.797 13.062 1 49.06 83 LEU A C 1
ATOM 654 O O . LEU A 1 83 ? -1.52 -25.156 13.25 1 49.06 83 LEU A O 1
ATOM 658 N N . GLY A 1 84 ? 0.709 -25.07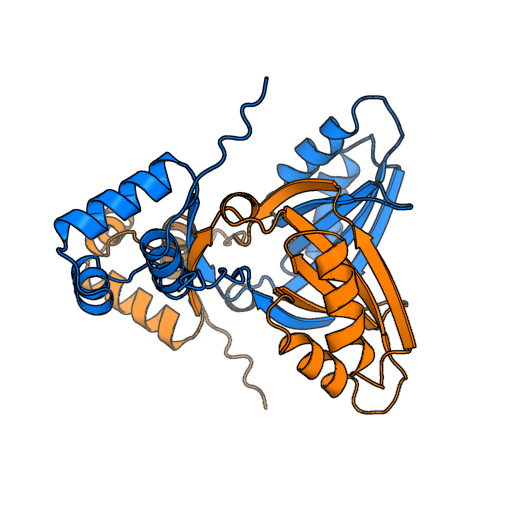8 13.133 1 48.88 84 GLY A N 1
ATOM 659 C CA . GLY A 1 84 ? 0.62 -23.656 13.484 1 48.88 84 GLY A CA 1
ATOM 660 C C . GLY A 1 84 ? 1.06 -22.734 12.359 1 48.88 84 GLY A C 1
ATOM 661 O O . GLY A 1 84 ? 2.168 -22.203 12.391 1 48.88 84 GLY A O 1
ATOM 662 N N . CYS A 1 85 ? 0.487 -22.875 11.102 1 56.28 85 CYS A N 1
ATOM 663 C CA . CYS A 1 85 ? 0.608 -21.984 9.945 1 56.28 85 CYS A CA 1
ATOM 664 C C . CYS A 1 85 ? 0.742 -20.531 10.383 1 56.28 85 CYS A C 1
ATOM 666 O O . CYS A 1 85 ? 1.471 -19.766 9.758 1 56.28 85 CYS A O 1
ATOM 668 N N . THR A 1 86 ? 0.341 -20.203 11.484 1 67.25 86 THR A N 1
ATOM 669 C CA . THR A 1 86 ? 0.347 -18.828 11.961 1 67.25 86 THR A CA 1
ATOM 670 C C . THR A 1 86 ? 1.748 -18.422 12.406 1 67.25 86 THR A C 1
ATOM 672 O O . THR A 1 86 ? 2.141 -17.266 12.242 1 67.25 86 THR A O 1
ATOM 675 N N . THR A 1 87 ? 2.629 -19.453 12.633 1 84 87 THR A N 1
ATOM 676 C CA . THR A 1 87 ? 3.959 -19.125 13.125 1 84 87 THR A CA 1
ATOM 677 C C . THR A 1 87 ? 4.852 -18.641 11.984 1 84 87 THR A C 1
ATOM 679 O O . THR A 1 87 ? 5.586 -17.656 12.133 1 84 87 THR A O 1
ATOM 682 N N . THR A 1 88 ? 4.711 -19.234 10.844 1 92.5 88 THR A N 1
ATOM 683 C CA . THR A 1 88 ? 5.516 -18.844 9.695 1 92.5 88 THR A CA 1
ATOM 684 C C . THR A 1 88 ? 5.18 -17.422 9.25 1 92.5 88 THR A C 1
ATOM 686 O O . THR A 1 88 ? 6.074 -16.609 9.031 1 92.5 88 THR A O 1
ATOM 689 N N . ALA A 1 89 ? 3.938 -17.125 9.18 1 94 89 ALA A N 1
ATOM 690 C CA . ALA A 1 89 ? 3.48 -15.812 8.742 1 94 89 ALA A CA 1
ATOM 691 C C . ALA A 1 89 ? 4 -14.711 9.664 1 94 89 ALA A C 1
ATOM 693 O O . ALA A 1 89 ? 4.422 -13.656 9.203 1 94 89 ALA A O 1
ATOM 694 N N . ILE A 1 90 ? 3.988 -15 10.906 1 94.5 90 ILE A N 1
ATOM 695 C CA . ILE A 1 90 ? 4.43 -14.039 11.906 1 94.5 90 ILE A CA 1
ATOM 696 C C . ILE A 1 90 ? 5.926 -13.781 11.75 1 94.5 90 ILE A C 1
ATOM 698 O O . ILE A 1 90 ? 6.375 -12.633 11.805 1 94.5 90 ILE A O 1
ATOM 702 N N . GLU A 1 91 ? 6.664 -14.836 11.578 1 94.88 91 GLU A N 1
ATOM 703 C CA . GLU A 1 91 ? 8.109 -14.695 11.398 1 94.88 91 GLU A CA 1
ATOM 704 C C . GLU A 1 91 ? 8.43 -13.906 10.133 1 94.88 91 GLU A C 1
ATOM 706 O O . GLU A 1 91 ? 9.32 -13.055 10.133 1 94.88 91 GLU A O 1
ATOM 711 N N . LEU A 1 92 ? 7.715 -14.203 9.078 1 96.69 92 LEU A N 1
ATOM 712 C CA . LEU A 1 92 ? 7.902 -13.477 7.828 1 96.69 92 LEU A CA 1
ATOM 713 C C . LEU A 1 92 ? 7.598 -11.992 8.016 1 96.69 92 LEU A C 1
ATOM 715 O O . LEU A 1 92 ? 8.297 -11.141 7.461 1 96.69 92 LEU A O 1
ATOM 719 N N . ALA A 1 93 ? 6.582 -11.711 8.828 1 97.31 93 ALA A N 1
ATOM 720 C CA . ALA A 1 93 ? 6.105 -10.344 9.031 1 97.31 93 ALA A CA 1
ATOM 721 C C . ALA A 1 93 ? 7.121 -9.516 9.805 1 97.31 93 ALA A C 1
ATOM 723 O O . ALA A 1 93 ? 7.086 -8.281 9.766 1 97.31 93 ALA A O 1
ATOM 724 N N . LYS A 1 94 ? 8.039 -10.102 10.445 1 97 94 LYS A N 1
ATOM 725 C CA . LYS A 1 94 ? 9.055 -9.414 11.242 1 97 94 LYS A CA 1
ATOM 726 C C . LYS A 1 94 ? 10.18 -8.891 10.352 1 97 94 LYS A C 1
ATOM 728 O O . LYS A 1 94 ? 10.977 -8.055 10.789 1 97 94 LYS A O 1
ATOM 733 N N . ILE A 1 95 ? 10.305 -9.453 9.219 1 97.19 95 ILE A N 1
ATOM 734 C CA . ILE A 1 95 ? 11.383 -9.07 8.312 1 97.19 95 ILE A CA 1
ATOM 735 C C . ILE A 1 95 ? 11.109 -7.676 7.75 1 97.19 95 ILE A C 1
ATOM 737 O O . ILE A 1 95 ? 10.055 -7.441 7.145 1 97.19 95 ILE A O 1
ATOM 741 N N . GLU A 1 96 ? 11.992 -6.734 7.793 1 95.69 96 GLU A N 1
ATOM 742 C CA . GLU A 1 96 ? 11.789 -5.324 7.473 1 95.69 96 GLU A CA 1
ATOM 743 C C . GLU A 1 96 ? 11.539 -5.129 5.977 1 95.69 96 GLU A C 1
ATOM 745 O O . GLU A 1 96 ? 10.734 -4.285 5.582 1 95.69 96 GLU A O 1
ATOM 750 N N . GLU A 1 97 ? 12.227 -5.93 5.195 1 97.38 97 GLU A N 1
ATOM 751 C CA . GLU A 1 97 ? 12.133 -5.789 3.746 1 97.38 97 GLU A CA 1
ATOM 752 C C . GLU A 1 97 ? 10.797 -6.312 3.227 1 97.38 97 GLU A C 1
ATOM 754 O O . GLU A 1 97 ? 10.43 -6.062 2.076 1 97.38 97 GLU A O 1
ATOM 759 N N . VAL A 1 98 ? 10.102 -7.086 4.094 1 98.25 98 VAL A N 1
ATOM 760 C CA . VAL A 1 98 ? 8.789 -7.625 3.734 1 98.25 98 VAL A CA 1
ATOM 761 C C . VAL A 1 98 ? 7.715 -6.57 3.973 1 98.25 98 VAL A C 1
ATOM 763 O O . VAL A 1 98 ? 7.543 -6.094 5.098 1 98.25 98 VAL A O 1
ATOM 766 N N . GLN A 1 99 ? 7.004 -6.289 2.904 1 97.94 99 GLN A N 1
ATOM 767 C CA . GLN A 1 99 ? 5.969 -5.27 3.004 1 97.94 99 GLN A CA 1
ATOM 768 C C . GLN A 1 99 ? 4.602 -5.895 3.27 1 97.94 99 GLN A C 1
ATOM 770 O O . GLN A 1 99 ? 3.76 -5.297 3.943 1 97.94 99 GLN A O 1
ATOM 775 N N . GLU A 1 100 ? 4.359 -7.023 2.672 1 98.5 100 GLU A N 1
ATOM 776 C CA . GLU A 1 100 ? 3.08 -7.707 2.838 1 98.5 100 GLU A CA 1
ATOM 777 C C . GLU A 1 100 ? 3.277 -9.203 3.066 1 98.5 100 GLU A C 1
ATOM 779 O O . GLU A 1 100 ? 4.164 -9.812 2.469 1 98.5 100 GLU A O 1
ATOM 784 N N . VAL A 1 101 ? 2.461 -9.75 3.904 1 97.94 101 VAL A N 1
ATOM 785 C CA . VAL A 1 101 ? 2.357 -11.188 4.145 1 97.94 101 VAL A CA 1
ATOM 786 C C . VAL A 1 101 ? 0.89 -11.609 4.121 1 97.94 101 VAL A C 1
ATOM 788 O O . VAL A 1 101 ? 0.104 -11.195 4.977 1 97.94 101 VAL A O 1
ATOM 791 N N . HIS A 1 102 ? 0.601 -12.445 3.174 1 97.12 102 HIS A N 1
ATOM 792 C CA . HIS A 1 102 ? -0.771 -12.914 3 1 97.12 102 HIS A CA 1
ATOM 793 C C . HIS A 1 102 ? -0.851 -14.438 3.072 1 97.12 102 HIS A C 1
ATOM 795 O O . HIS A 1 102 ? -0.055 -15.133 2.439 1 97.12 102 HIS A O 1
ATOM 801 N N . ILE A 1 103 ? -1.774 -14.93 3.865 1 95.75 103 ILE A N 1
ATOM 802 C CA . ILE A 1 103 ? -2.172 -16.328 3.777 1 95.75 103 ILE A CA 1
ATOM 803 C C . ILE A 1 103 ? -3.18 -16.5 2.645 1 95.75 103 ILE A C 1
ATOM 805 O O . ILE A 1 103 ? -4.203 -15.82 2.6 1 95.75 103 ILE A O 1
ATOM 809 N N . ILE A 1 104 ? -2.85 -17.453 1.787 1 95.81 104 ILE A N 1
ATOM 810 C CA . ILE A 1 104 ? -3.662 -17.484 0.576 1 95.81 104 ILE A CA 1
ATOM 811 C C . ILE A 1 104 ? -4.262 -18.875 0.388 1 95.81 104 ILE A C 1
ATOM 813 O O . ILE A 1 104 ? -3.76 -19.844 0.945 1 95.81 104 ILE A O 1
ATOM 817 N N . ALA A 1 105 ? -5.375 -18.828 -0.396 1 93.31 105 ALA A N 1
ATOM 818 C CA . ALA A 1 105 ? -5.941 -20.094 -0.873 1 93.31 105 ALA A CA 1
ATOM 819 C C . ALA A 1 105 ? -5.16 -20.625 -2.066 1 93.31 105 ALA A C 1
ATOM 821 O O . ALA A 1 105 ? -4.57 -19.859 -2.828 1 93.31 105 ALA A O 1
ATOM 822 N N . GLY A 1 106 ? -5.105 -21.953 -2.203 1 86.62 106 GLY A N 1
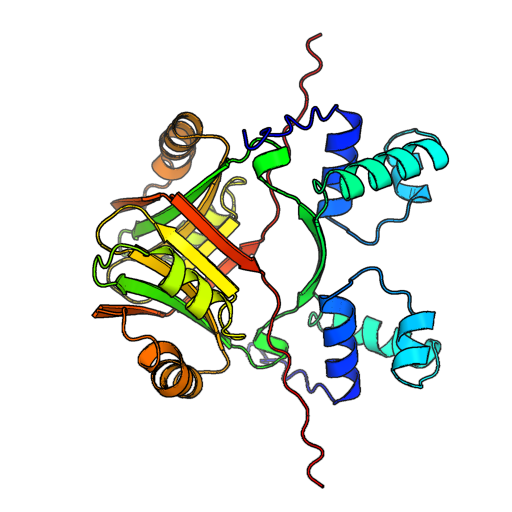ATOM 823 C CA . GLY A 1 106 ? -4.422 -22.531 -3.35 1 86.62 106 GLY A CA 1
ATOM 824 C C . GLY A 1 106 ? -3.307 -23.469 -2.961 1 86.62 106 GLY A C 1
ATOM 825 O O . GLY A 1 106 ? -3.293 -24 -1.849 1 86.62 106 GLY A O 1
ATOM 826 N N . GLU A 1 107 ? -2.346 -23.531 -3.906 1 84 107 GLU A N 1
ATOM 827 C CA . GLU A 1 107 ? -1.295 -24.531 -3.73 1 84 107 GLU A CA 1
ATOM 828 C C . GLU A 1 107 ? -0.216 -24.031 -2.773 1 84 107 GLU A C 1
ATOM 830 O O . GLU A 1 107 ? 0.361 -24.812 -2.018 1 84 107 GLU A O 1
ATOM 835 N N . ASP A 1 108 ? 0.012 -22.75 -2.836 1 90.56 108 ASP A N 1
ATOM 836 C CA . ASP A 1 108 ? 0.972 -22.156 -1.907 1 90.56 108 ASP A CA 1
ATOM 837 C C . ASP A 1 108 ? 0.284 -21.703 -0.621 1 90.56 108 ASP A C 1
ATOM 839 O O . ASP A 1 108 ? -0.931 -21.5 -0.6 1 90.56 108 ASP A O 1
ATOM 843 N N . CYS A 1 109 ? 0.998 -21.531 0.452 1 92.81 109 CYS A N 1
ATOM 844 C CA . CYS A 1 109 ? 0.449 -21.141 1.746 1 92.81 109 CYS A CA 1
ATOM 845 C C . CYS A 1 109 ? 0.494 -19.625 1.923 1 92.81 109 CYS A C 1
ATOM 847 O O . CYS A 1 109 ? -0.456 -19.031 2.434 1 92.81 109 CYS A O 1
ATOM 849 N N . TYR A 1 110 ? 1.611 -19.078 1.424 1 95.88 110 TYR A N 1
ATOM 850 C CA . TYR A 1 110 ? 1.806 -17.656 1.665 1 95.88 110 TYR A CA 1
ATOM 851 C C . TYR A 1 110 ? 2.189 -16.922 0.38 1 95.88 110 TYR A C 1
ATOM 853 O O . TYR A 1 110 ? 2.877 -17.484 -0.475 1 95.88 110 TYR A O 1
ATOM 861 N N . LEU A 1 111 ? 1.766 -15.719 0.247 1 97.19 111 LEU A N 1
ATOM 862 C CA . LEU A 1 111 ? 2.275 -14.758 -0.722 1 97.19 111 LEU A CA 1
ATOM 863 C C . LEU A 1 111 ? 2.873 -13.539 -0.018 1 97.19 111 LEU A C 1
ATOM 865 O O . LEU A 1 111 ? 2.193 -12.875 0.77 1 97.19 111 LEU A O 1
ATOM 869 N N . VAL A 1 112 ? 4.129 -13.273 -0.315 1 98.38 112 VAL A N 1
ATOM 870 C CA . VAL A 1 112 ? 4.879 -12.234 0.383 1 98.38 112 VAL A CA 1
ATOM 871 C C . VAL A 1 112 ? 5.379 -11.195 -0.62 1 98.38 112 VAL A C 1
ATOM 873 O O . VAL A 1 112 ? 5.871 -11.547 -1.695 1 98.38 112 VAL A O 1
ATOM 876 N N . LYS A 1 113 ? 5.145 -9.977 -0.328 1 98.56 113 LYS A N 1
ATOM 877 C CA . LYS A 1 113 ? 5.66 -8.867 -1.13 1 98.56 113 LYS A CA 1
ATOM 878 C C . LYS A 1 113 ? 6.922 -8.281 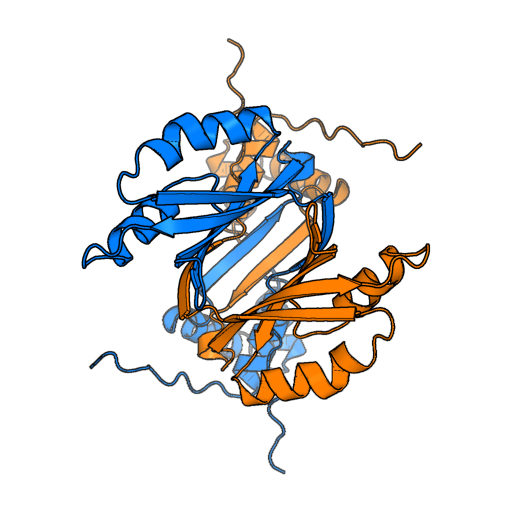-0.507 1 98.56 113 LYS A C 1
ATOM 880 O O . LYS A 1 113 ? 6.926 -7.91 0.669 1 98.56 113 LYS A O 1
ATOM 885 N N . VAL A 1 114 ? 8 -8.18 -1.307 1 98.44 114 VAL A N 1
ATOM 886 C CA . VAL A 1 114 ? 9.266 -7.668 -0.776 1 98.44 114 VAL A CA 1
ATOM 887 C C . VAL A 1 114 ? 9.773 -6.527 -1.657 1 98.44 114 VAL A C 1
ATOM 889 O O . VAL A 1 114 ? 9.625 -6.566 -2.881 1 98.44 114 VAL A O 1
ATOM 892 N N . ARG A 1 115 ? 10.328 -5.574 -1.032 1 97.94 115 ARG A N 1
ATOM 893 C CA . ARG A 1 115 ? 10.984 -4.449 -1.694 1 97.94 115 ARG A CA 1
ATOM 894 C C . ARG A 1 115 ? 12.422 -4.293 -1.211 1 97.94 115 ARG A C 1
ATOM 896 O O . ARG A 1 115 ? 12.664 -4.141 -0.012 1 97.94 115 ARG A O 1
ATOM 903 N N . ILE A 1 116 ? 13.344 -4.324 -2.135 1 97.12 116 ILE A N 1
ATOM 904 C CA . ILE A 1 116 ? 14.758 -4.316 -1.773 1 97.12 116 ILE A CA 1
ATOM 905 C C . ILE A 1 116 ? 15.57 -3.674 -2.893 1 97.12 116 ILE A C 1
ATOM 907 O O . ILE A 1 116 ? 15.016 -3.225 -3.896 1 97.12 116 ILE A O 1
ATOM 911 N N . ALA A 1 117 ? 16.859 -3.541 -2.729 1 96.62 117 ALA A N 1
ATOM 912 C CA . ALA A 1 117 ? 17.688 -2.73 -3.615 1 96.62 117 ALA A CA 1
ATOM 913 C C . ALA A 1 117 ? 17.875 -3.414 -4.969 1 96.62 117 ALA A C 1
ATOM 915 O O . ALA A 1 117 ? 17.703 -2.787 -6.016 1 96.62 117 ALA A O 1
ATOM 916 N N . ASP A 1 118 ? 18.25 -4.73 -4.895 1 96.88 118 ASP A N 1
ATOM 917 C CA . ASP A 1 118 ? 18.641 -5.438 -6.117 1 96.88 118 ASP A CA 1
ATOM 918 C C . ASP A 1 118 ? 18.641 -6.949 -5.895 1 96.88 118 ASP A C 1
ATOM 920 O O . ASP A 1 118 ? 18.219 -7.43 -4.84 1 96.88 118 ASP A O 1
ATOM 924 N N . SER A 1 119 ? 19.109 -7.609 -6.914 1 97.12 119 SER A N 1
ATOM 925 C CA . SER A 1 119 ? 19.078 -9.07 -6.855 1 97.12 119 SER A CA 1
ATOM 926 C C . SER A 1 119 ? 20.031 -9.602 -5.793 1 97.12 119 SER A C 1
ATOM 928 O O . SER A 1 119 ? 19.75 -10.617 -5.156 1 97.12 119 SER A O 1
ATOM 930 N N . ALA A 1 120 ? 21.141 -8.945 -5.605 1 97.69 120 ALA A N 1
ATOM 931 C CA . ALA A 1 120 ? 22.078 -9.352 -4.555 1 97.69 120 ALA A CA 1
ATOM 932 C C . ALA A 1 120 ? 21.422 -9.25 -3.178 1 97.69 120 ALA A C 1
ATOM 934 O O . ALA A 1 120 ? 21.562 -10.156 -2.352 1 97.69 120 ALA A O 1
ATOM 935 N N . SER A 1 121 ? 20.75 -8.18 -2.934 1 97.12 121 SER A N 1
ATOM 936 C CA . SER A 1 121 ? 20.031 -7.992 -1.678 1 97.12 121 SER A CA 1
ATOM 937 C C . SER A 1 121 ? 18.953 -9.062 -1.485 1 97.12 121 SER A C 1
ATOM 939 O O . SER A 1 121 ? 18.703 -9.492 -0.36 1 97.12 121 SER A O 1
ATOM 941 N N . LEU A 1 122 ? 18.344 -9.469 -2.57 1 97.75 122 LEU A N 1
ATOM 942 C CA . LEU A 1 122 ? 17.344 -10.523 -2.502 1 97.75 122 LEU A CA 1
ATOM 943 C C . LEU A 1 122 ? 17.969 -11.836 -2.059 1 97.75 122 LEU A C 1
ATOM 945 O O . LEU A 1 122 ? 17.438 -12.523 -1.18 1 97.75 122 LEU A O 1
ATOM 949 N N . MET A 1 123 ? 19.047 -12.156 -2.666 1 97.12 123 MET A N 1
ATOM 950 C CA . MET A 1 123 ? 19.734 -13.383 -2.287 1 97.12 123 MET A CA 1
ATOM 951 C C . MET A 1 123 ? 20.125 -13.359 -0.812 1 97.12 123 MET A C 1
ATOM 953 O O . MET A 1 123 ? 19.984 -14.359 -0.111 1 97.12 123 MET A O 1
ATOM 957 N N . GLU A 1 124 ? 20.609 -12.227 -0.389 1 97.25 124 GLU A N 1
ATOM 958 C CA . GLU A 1 124 ? 20.969 -12.062 1.019 1 97.25 124 GLU A CA 1
ATOM 959 C C . GLU A 1 124 ? 19.75 -12.25 1.92 1 97.25 124 GLU A C 1
ATOM 961 O O . GLU A 1 124 ? 19.828 -12.914 2.953 1 97.25 124 GLU A O 1
ATOM 966 N N . LEU A 1 125 ? 18.688 -11.672 1.551 1 97.31 125 LEU A N 1
ATOM 967 C CA . LEU A 1 125 ? 17.438 -11.812 2.297 1 97.31 125 LEU A CA 1
ATOM 968 C C . LEU A 1 125 ? 17.031 -13.281 2.398 1 97.31 125 LEU A C 1
ATOM 970 O O . LEU A 1 125 ? 16.656 -13.75 3.477 1 97.31 125 LEU A O 1
ATOM 974 N N . MET A 1 126 ? 17.109 -14 1.247 1 96.44 126 MET A N 1
ATOM 975 C CA . MET A 1 126 ? 16.766 -15.414 1.219 1 96.44 126 MET A CA 1
ATOM 976 C C . MET A 1 126 ? 17.688 -16.219 2.141 1 96.44 126 MET A C 1
ATOM 978 O O . MET A 1 126 ? 17.203 -17.031 2.934 1 96.44 126 MET A O 1
ATOM 982 N N . ARG A 1 127 ? 18.891 -15.906 2.088 1 95.31 127 ARG A N 1
ATOM 983 C CA . ARG A 1 127 ? 19.891 -16.672 2.812 1 95.31 127 ARG A CA 1
ATOM 984 C C . ARG A 1 127 ? 19.844 -16.359 4.305 1 95.31 127 ARG A C 1
ATOM 986 O O . ARG A 1 127 ? 19.953 -17.266 5.133 1 95.31 127 ARG A O 1
ATOM 993 N N . ASN A 1 128 ? 19.562 -15.133 4.645 1 96.31 128 ASN A N 1
ATOM 994 C CA . ASN A 1 128 ? 19.766 -14.711 6.027 1 96.31 128 ASN A CA 1
ATOM 995 C C . ASN A 1 128 ? 18.438 -14.641 6.793 1 96.31 128 ASN A C 1
ATOM 997 O O . ASN A 1 128 ? 18.438 -14.609 8.023 1 96.31 128 ASN A O 1
ATOM 1001 N N . SER A 1 129 ? 17.391 -14.578 6.121 1 96.31 129 SER A N 1
ATOM 1002 C CA . SER A 1 129 ? 16.109 -14.406 6.82 1 96.31 129 SER A CA 1
ATOM 1003 C C . SER A 1 129 ? 15.164 -15.562 6.523 1 96.31 129 SER A C 1
ATOM 1005 O O . SER A 1 129 ? 14.781 -16.312 7.426 1 96.31 129 SER A O 1
ATOM 1007 N N . PHE A 1 130 ? 14.914 -15.82 5.258 1 95.56 130 PHE A N 1
ATOM 1008 C CA . PHE A 1 130 ? 13.938 -16.844 4.902 1 95.56 130 PHE A CA 1
ATOM 1009 C C . PHE A 1 130 ? 14.453 -18.234 5.273 1 95.56 130 PHE A C 1
ATOM 1011 O O . PHE A 1 130 ? 13.688 -19.078 5.734 1 95.56 130 PHE A O 1
ATOM 1018 N N . SER A 1 131 ? 15.703 -18.438 5.082 1 94.19 131 SER A N 1
ATOM 1019 C CA . SER A 1 131 ? 16.297 -19.75 5.328 1 94.19 131 SER A CA 1
ATOM 1020 C C . SER A 1 131 ? 16.203 -20.125 6.805 1 94.19 131 SER A C 1
ATOM 1022 O O . SER A 1 131 ? 16.297 -21.312 7.156 1 94.19 131 SER A O 1
ATOM 1024 N N . LYS A 1 132 ? 16.078 -19.141 7.641 1 94.12 132 LYS A N 1
ATOM 1025 C CA . LYS A 1 132 ? 16.031 -19.375 9.086 1 94.12 132 LYS A CA 1
ATOM 1026 C C . LYS A 1 132 ? 14.664 -19.875 9.516 1 94.12 132 LYS A C 1
ATOM 1028 O O . LYS A 1 132 ? 14.5 -20.359 10.641 1 94.12 132 LYS A O 1
ATOM 1033 N N . ILE A 1 133 ? 13.727 -19.719 8.703 1 93.88 133 ILE A N 1
ATOM 1034 C CA . ILE A 1 133 ? 12.383 -20.203 9 1 93.88 133 ILE A CA 1
ATOM 1035 C C . ILE A 1 133 ? 12.242 -21.656 8.555 1 93.88 133 ILE A C 1
ATOM 1037 O O . ILE A 1 133 ? 12.016 -21.922 7.375 1 93.88 133 ILE A O 1
ATOM 1041 N N . THR A 1 134 ? 12.172 -22.578 9.469 1 90.44 134 THR A N 1
ATOM 1042 C CA . THR A 1 134 ? 12.359 -24 9.211 1 90.44 134 THR A CA 1
ATOM 1043 C C . THR A 1 134 ? 11.078 -24.609 8.648 1 90.44 134 THR A C 1
ATOM 1045 O O . THR A 1 134 ? 11.102 -25.719 8.117 1 90.44 134 THR A O 1
ATOM 1048 N N . THR A 1 135 ? 10.031 -23.922 8.766 1 91.31 135 THR A N 1
ATOM 1049 C CA . THR A 1 135 ? 8.758 -24.453 8.32 1 91.31 135 THR A CA 1
ATOM 1050 C C . THR A 1 135 ? 8.586 -24.266 6.812 1 91.31 135 THR A C 1
ATOM 1052 O O . THR A 1 135 ? 7.668 -24.844 6.215 1 91.31 135 THR A O 1
ATOM 1055 N N . ILE A 1 136 ? 9.438 -23.5 6.191 1 93.44 136 ILE A N 1
ATOM 1056 C CA . ILE A 1 136 ? 9.336 -23.25 4.754 1 93.44 136 ILE A CA 1
ATOM 1057 C C . ILE A 1 136 ? 9.805 -24.484 3.986 1 93.44 136 ILE A C 1
ATOM 1059 O O . ILE A 1 136 ? 10.906 -25 4.227 1 93.44 136 ILE A O 1
ATOM 1063 N N . VAL A 1 137 ? 8.992 -24.891 3.123 1 93.12 137 VAL A N 1
ATOM 1064 C CA . VAL A 1 137 ? 9.289 -26.078 2.326 1 93.12 137 VAL A CA 1
ATOM 1065 C C . VAL A 1 137 ? 9.797 -25.656 0.95 1 93.12 137 VAL A C 1
ATOM 1067 O O . VAL A 1 137 ? 10.773 -26.234 0.446 1 93.12 137 VAL A O 1
ATOM 1070 N N . SER A 1 138 ? 9.18 -24.703 0.339 1 94 138 SER A N 1
ATOM 1071 C CA . SER A 1 138 ? 9.602 -24.25 -0.979 1 94 138 SER A CA 1
ATOM 1072 C C . SER A 1 138 ? 9.234 -22.781 -1.197 1 94 138 SER A C 1
ATOM 1074 O O . SER A 1 138 ? 8.289 -22.281 -0.586 1 94 138 SER A O 1
ATOM 1076 N N . ILE A 1 139 ? 10.023 -22.203 -2.068 1 95.25 139 ILE A N 1
ATOM 1077 C CA . ILE A 1 139 ? 9.844 -20.781 -2.383 1 95.25 139 ILE A CA 1
ATOM 1078 C C . ILE A 1 139 ? 9.852 -20.594 -3.896 1 95.25 139 ILE A C 1
ATOM 1080 O O . ILE A 1 139 ? 10.664 -21.203 -4.602 1 95.25 139 ILE A O 1
ATOM 1084 N N . ARG A 1 140 ? 8.953 -19.812 -4.355 1 95.56 140 ARG A N 1
ATOM 1085 C CA . ARG A 1 140 ? 8.961 -19.344 -5.738 1 95.56 140 ARG A CA 1
ATOM 1086 C C . ARG A 1 140 ? 8.914 -17.828 -5.809 1 95.56 140 ARG A C 1
ATOM 1088 O O . ARG A 1 140 ? 7.957 -17.203 -5.344 1 95.56 140 ARG A O 1
ATOM 1095 N N . THR A 1 141 ? 9.977 -17.281 -6.426 1 96.81 141 THR A N 1
ATOM 1096 C CA . THR A 1 141 ? 10.086 -15.82 -6.484 1 96.81 141 THR A CA 1
ATOM 1097 C C . THR A 1 141 ? 9.648 -15.297 -7.848 1 96.81 141 THR A C 1
ATOM 1099 O O . THR A 1 141 ? 10.086 -15.797 -8.883 1 96.81 141 THR A O 1
ATOM 1102 N N . THR A 1 142 ? 8.773 -14.383 -7.859 1 97.25 142 THR A N 1
ATOM 1103 C CA . THR A 1 142 ? 8.359 -13.664 -9.062 1 97.25 142 THR A CA 1
ATOM 1104 C C . THR A 1 142 ? 8.852 -12.219 -9.031 1 97.25 142 THR A C 1
ATOM 1106 O O . THR A 1 142 ? 8.391 -11.422 -8.211 1 97.25 142 THR A O 1
ATOM 1109 N N . ILE A 1 143 ? 9.727 -11.93 -9.961 1 97.5 143 ILE A N 1
ATOM 1110 C CA . ILE A 1 143 ? 10.289 -10.586 -10.023 1 97.5 143 ILE A CA 1
ATOM 1111 C C . ILE A 1 143 ? 9.328 -9.664 -10.781 1 97.5 143 ILE A C 1
ATOM 1113 O O . ILE A 1 143 ? 8.773 -10.047 -11.812 1 97.5 143 ILE A O 1
ATOM 1117 N N . VAL A 1 144 ? 9.117 -8.508 -10.25 1 97.75 144 VAL A N 1
ATOM 1118 C CA . VAL A 1 144 ? 8.344 -7.484 -10.945 1 97.75 144 VAL A CA 1
ATOM 1119 C C . VAL A 1 144 ? 9.242 -6.711 -11.906 1 97.75 144 VAL A C 1
ATOM 1121 O O . VAL A 1 144 ? 10.25 -6.137 -11.484 1 97.75 144 VAL A O 1
ATOM 1124 N N . LEU A 1 145 ? 8.852 -6.742 -13.109 1 96.19 145 LEU A N 1
ATOM 1125 C CA . LEU A 1 145 ? 9.633 -6.047 -14.125 1 96.19 145 LEU A CA 1
ATOM 1126 C C . LEU A 1 145 ? 9.25 -4.57 -14.188 1 96.19 145 LEU A C 1
ATOM 1128 O O . LEU A 1 145 ? 10.117 -3.711 -14.383 1 96.19 145 LEU A O 1
ATOM 1132 N N . GLU A 1 146 ? 7.996 -4.336 -14.039 1 95.5 146 GLU A N 1
ATOM 1133 C CA . GLU A 1 146 ? 7.465 -2.977 -14.062 1 95.5 146 GLU A CA 1
ATOM 1134 C C . GLU A 1 146 ? 6.172 -2.875 -13.258 1 95.5 146 GLU A C 1
ATOM 1136 O O . GLU A 1 146 ? 5.34 -3.783 -13.297 1 95.5 146 GLU A O 1
ATOM 1141 N N . THR A 1 147 ? 6.07 -1.82 -12.539 1 96.75 147 THR A N 1
ATOM 1142 C CA . THR A 1 147 ? 4.836 -1.53 -11.82 1 96.75 147 THR A CA 1
ATOM 1143 C C . THR A 1 147 ? 4.059 -0.41 -12.5 1 96.75 147 THR A C 1
ATOM 1145 O O . THR A 1 147 ? 4.559 0.71 -12.633 1 96.75 147 THR A O 1
ATOM 1148 N N . VAL A 1 148 ? 2.873 -0.725 -12.898 1 96.44 148 VAL A N 1
ATOM 1149 C CA . VAL A 1 148 ? 2.059 0.241 -13.633 1 96.44 148 VAL A CA 1
ATOM 1150 C C . VAL A 1 148 ? 1.151 0.992 -12.656 1 96.44 148 VAL A C 1
ATOM 1152 O O . VAL A 1 148 ? 0.835 2.164 -12.875 1 96.44 148 VAL A O 1
ATOM 1155 N N . LYS A 1 149 ? 0.77 0.376 -11.672 1 96.81 149 LYS A N 1
ATOM 1156 C CA . LYS A 1 149 ? -0.035 0.947 -10.602 1 96.81 149 LYS A CA 1
ATOM 1157 C C . LYS A 1 149 ? 0.308 0.31 -9.258 1 96.81 149 LYS A C 1
ATOM 1159 O O . LYS A 1 149 ? 0.455 -0.91 -9.164 1 96.81 149 LYS A O 1
ATOM 1164 N N . GLU A 1 150 ? 0.49 1.108 -8.281 1 96.5 150 GLU A N 1
ATOM 1165 C CA . GLU A 1 150 ? 0.717 0.65 -6.918 1 96.5 150 GLU A CA 1
ATOM 1166 C C . GLU A 1 150 ? 0.133 1.63 -5.902 1 96.5 150 GLU A C 1
ATOM 1168 O O . GLU A 1 150 ? 0.838 2.51 -5.406 1 96.5 150 GLU A O 1
ATOM 1173 N N . GLN A 1 151 ? -1.163 1.441 -5.613 1 92.5 151 GLN A N 1
ATOM 1174 C CA . GLN A 1 151 ? -1.871 2.33 -4.695 1 92.5 151 GLN A CA 1
ATOM 1175 C C . GLN A 1 151 ? -2.635 1.538 -3.641 1 92.5 151 GLN A C 1
ATOM 1177 O O . GLN A 1 151 ? -3.018 0.389 -3.873 1 92.5 151 GLN A O 1
ATOM 1182 N N . GLN A 1 152 ? -2.738 2.094 -2.51 1 88.94 152 GLN A N 1
ATOM 1183 C CA . GLN A 1 152 ? -3.477 1.429 -1.442 1 88.94 152 GLN A CA 1
ATOM 1184 C C . GLN A 1 152 ? -4.852 2.062 -1.247 1 88.94 152 GLN A C 1
ATOM 1186 O O . GLN A 1 152 ? -5.594 1.684 -0.337 1 88.94 152 GLN A O 1
ATOM 1191 N N . GLN A 1 153 ? -5.145 3.037 -2.037 1 92.88 153 GLN A N 1
ATOM 1192 C CA . GLN A 1 153 ? -6.426 3.727 -1.927 1 92.88 153 GLN A CA 1
ATOM 1193 C C . GLN A 1 153 ? -7.59 2.76 -2.123 1 92.88 153 GLN A C 1
ATOM 1195 O O . GLN A 1 153 ? -7.531 1.879 -2.984 1 92.88 153 GLN A O 1
ATOM 1200 N N . LEU A 1 154 ? -8.57 2.934 -1.315 1 96.62 154 LEU A N 1
ATOM 1201 C CA . LEU A 1 154 ? -9.766 2.096 -1.351 1 96.62 154 LEU A CA 1
ATOM 1202 C C . LEU A 1 154 ? -10.898 2.797 -2.088 1 96.62 154 LEU A C 1
ATOM 1204 O O . LEU A 1 154 ? -10.953 4.027 -2.127 1 96.62 154 LEU A O 1
ATOM 1208 N N . VAL A 1 155 ? -11.711 1.989 -2.689 1 95.94 155 VAL A N 1
ATOM 1209 C CA . VAL A 1 155 ? -12.945 2.543 -3.238 1 95.94 155 VAL A CA 1
ATOM 1210 C C . VAL A 1 155 ? -13.953 2.777 -2.113 1 95.94 155 VAL A C 1
ATOM 1212 O O . VAL A 1 155 ? -14.586 1.836 -1.634 1 95.94 155 VAL A O 1
ATOM 1215 N N . ILE A 1 156 ? -14.094 3.967 -1.736 1 95.06 156 ILE A N 1
ATOM 1216 C CA . ILE A 1 156 ? -15 4.301 -0.647 1 95.06 156 ILE A CA 1
ATOM 1217 C C . ILE A 1 156 ? -16.438 4.387 -1.18 1 95.06 156 ILE A C 1
ATOM 1219 O O . ILE A 1 156 ? -16.703 5.145 -2.111 1 95.06 156 ILE A O 1
ATOM 1223 N N . PRO A 1 157 ? -17.312 3.557 -0.625 1 89.62 157 PRO A N 1
ATOM 1224 C CA . PRO A 1 157 ? -18.688 3.521 -1.111 1 89.62 157 PRO A CA 1
ATOM 1225 C C . PRO A 1 157 ? -19.375 4.883 -1.046 1 89.62 157 PRO A C 1
ATOM 1227 O O . PRO A 1 157 ? -19.047 5.703 -0.184 1 89.62 157 PRO A O 1
ATOM 1230 N N . GLU A 1 158 ? -20.266 5.156 -2.014 1 80.25 158 GLU A N 1
ATOM 1231 C CA . GLU A 1 158 ? -21.062 6.379 -2.021 1 80.25 158 GLU A CA 1
ATOM 1232 C C . GLU A 1 158 ? -22.391 6.184 -1.299 1 80.25 158 GLU A C 1
ATOM 1234 O O . GLU A 1 158 ? -22.953 5.082 -1.298 1 80.25 158 GLU A O 1
ATOM 1239 N N . ASN A 1 159 ? -22.672 6.488 -0.162 1 63.69 159 ASN A N 1
ATOM 1240 C CA . ASN A 1 159 ? -24 6.305 0.418 1 63.69 159 ASN A CA 1
ATOM 1241 C C . ASN A 1 159 ? -25.109 6.746 -0.542 1 63.69 159 ASN A C 1
ATOM 1243 O O . ASN A 1 159 ? -25.109 7.891 -0.994 1 63.69 159 ASN A O 1
ATOM 1247 N N . LYS A 1 160 ? -25.656 6.062 -1.446 1 47.62 160 LYS A N 1
ATOM 1248 C CA . LYS A 1 160 ? -26.922 6.496 -2.021 1 47.62 160 LYS A CA 1
ATOM 1249 C C . LYS A 1 160 ? -27.922 6.855 -0.928 1 47.62 160 LYS A C 1
ATOM 1251 O O . LYS A 1 160 ? -28.188 6.055 -0.031 1 47.62 160 LYS A O 1
ATOM 1256 N N . LYS A 1 161 ? -28.234 8.125 -0.597 1 42.56 161 LYS A N 1
ATOM 1257 C CA . LYS A 1 161 ? -29.484 8.555 0.008 1 42.56 161 LYS A CA 1
ATOM 1258 C C . LYS A 1 161 ? -30.656 7.699 -0.474 1 42.56 161 LYS A C 1
ATOM 1260 O O . LYS A 1 161 ? -30.844 7.535 -1.68 1 42.56 161 LYS A O 1
ATOM 1265 N N . ILE A 1 162 ? -30.875 6.551 0.094 1 32.72 162 ILE A N 1
ATOM 1266 C CA . ILE A 1 162 ? -32.25 6.109 -0.154 1 32.72 162 ILE A CA 1
ATOM 1267 C C . ILE A 1 162 ? -33.188 7.312 -0.115 1 32.72 162 ILE A C 1
ATOM 1269 O O . ILE A 1 162 ? -33.344 7.957 0.924 1 32.72 162 ILE A O 1
ATOM 1273 N N . SER A 1 163 ? -33 8.148 -1.204 1 27.33 163 SER A N 1
ATOM 1274 C CA . SER A 1 163 ? -34.312 8.82 -1.234 1 27.33 163 SER A CA 1
ATOM 1275 C C . SER A 1 163 ? -35.438 7.82 -1.252 1 27.33 163 SER A C 1
ATOM 1277 O O . SER A 1 163 ? -35.344 6.75 -1.854 1 27.33 163 SER A O 1
ATOM 1279 N N . MET B 1 1 ? 16.641 10.258 -23.516 1 28.05 1 MET B N 1
ATOM 1280 C CA . MET B 1 1 ? 17.562 9.859 -22.453 1 28.05 1 MET B CA 1
ATOM 1281 C C . MET B 1 1 ? 16.891 9.945 -21.094 1 28.05 1 MET B C 1
ATOM 1283 O O . MET B 1 1 ? 16.516 11.031 -20.641 1 28.05 1 MET B O 1
ATOM 1287 N N . ILE B 1 2 ? 15.992 9.172 -20.672 1 34.84 2 ILE B N 1
ATOM 1288 C CA . ILE B 1 2 ? 15.273 9.289 -19.406 1 34.84 2 ILE B CA 1
ATOM 1289 C C . ILE B 1 2 ? 16.266 9.531 -18.266 1 34.84 2 ILE B C 1
ATOM 1291 O O . ILE B 1 2 ? 17.156 8.719 -18.031 1 34.84 2 ILE B O 1
ATOM 1295 N N . VAL B 1 3 ? 16.766 10.664 -18.094 1 37.75 3 VAL B N 1
ATOM 1296 C CA . VAL B 1 3 ? 17.703 11.062 -17.047 1 37.75 3 VAL B CA 1
ATOM 1297 C C . VAL B 1 3 ? 17.328 10.383 -15.727 1 37.75 3 VAL B C 1
ATOM 1299 O O . VAL B 1 3 ? 16.219 10.562 -15.227 1 37.75 3 VAL B O 1
ATOM 1302 N N . GLU B 1 4 ? 17.609 9.188 -15.562 1 45.84 4 GLU B N 1
ATOM 1303 C CA . GLU B 1 4 ? 17.531 8.641 -14.211 1 45.84 4 GLU B CA 1
ATOM 1304 C C . GLU B 1 4 ? 17.938 9.68 -13.172 1 45.84 4 GLU B C 1
ATOM 1306 O O . GLU B 1 4 ? 19.078 10.148 -13.164 1 45.84 4 GLU B O 1
ATOM 1311 N N . ASN B 1 5 ? 17.266 10.742 -12.992 1 50.28 5 ASN B N 1
ATOM 1312 C CA . ASN B 1 5 ? 17.578 11.781 -12.016 1 50.28 5 ASN B CA 1
ATOM 1313 C C . ASN B 1 5 ? 18.078 11.195 -10.703 1 50.28 5 ASN B C 1
ATOM 1315 O O . ASN B 1 5 ? 17.312 10.555 -9.969 1 50.28 5 ASN B O 1
ATOM 1319 N N . ASN B 1 6 ? 19.297 10.781 -10.672 1 59.91 6 ASN B N 1
ATOM 1320 C CA . ASN B 1 6 ? 20.031 10.336 -9.5 1 59.91 6 ASN B CA 1
ATOM 1321 C C . ASN B 1 6 ? 19.797 11.266 -8.305 1 59.91 6 ASN B C 1
ATOM 1323 O O . ASN B 1 6 ? 20.375 12.344 -8.227 1 59.91 6 ASN B O 1
ATOM 1327 N N . ILE B 1 7 ? 18.594 11.211 -7.684 1 77.12 7 ILE B N 1
ATOM 1328 C CA . ILE B 1 7 ? 18.328 12.008 -6.492 1 77.12 7 ILE B CA 1
ATOM 1329 C C . ILE B 1 7 ? 19.328 11.656 -5.395 1 77.12 7 ILE B C 1
ATOM 1331 O O . ILE B 1 7 ? 19.453 10.492 -5.004 1 77.12 7 ILE B O 1
ATOM 1335 N N . ASN B 1 8 ? 20.328 12.516 -5.27 1 86.19 8 ASN B N 1
ATOM 1336 C CA . ASN B 1 8 ? 21.281 12.375 -4.172 1 86.19 8 ASN B CA 1
ATOM 1337 C C . ASN B 1 8 ? 20.688 12.836 -2.848 1 86.19 8 ASN B C 1
ATOM 1339 O O . ASN B 1 8 ? 20.5 14.031 -2.631 1 86.19 8 ASN B O 1
ATOM 1343 N N . LEU B 1 9 ? 20.328 11.938 -2.006 1 93.44 9 LEU B N 1
ATOM 1344 C CA . LEU B 1 9 ? 19.75 12.234 -0.701 1 93.44 9 LEU B CA 1
ATOM 1345 C C . LEU B 1 9 ? 20.797 12.148 0.397 1 93.44 9 LEU B C 1
ATOM 1347 O O . LEU B 1 9 ? 21.547 11.172 0.463 1 93.44 9 LEU B O 1
ATOM 1351 N N . ASP B 1 10 ? 20.922 13.156 1.152 1 93.75 10 ASP B N 1
ATOM 1352 C CA . ASP B 1 10 ? 21.844 13.094 2.273 1 93.75 10 ASP B CA 1
ATOM 1353 C C . ASP B 1 10 ? 21.172 12.555 3.527 1 93.75 10 ASP B C 1
ATOM 1355 O O . ASP B 1 10 ? 20.016 12.125 3.475 1 93.75 10 ASP B O 1
ATOM 1359 N N . HIS B 1 11 ? 21.938 12.516 4.633 1 94.31 11 HIS B N 1
ATOM 1360 C CA . HIS B 1 11 ? 21.453 11.898 5.863 1 94.31 11 HIS B CA 1
ATOM 1361 C C . HIS B 1 11 ? 20.234 12.641 6.414 1 94.31 11 HIS B C 1
ATOM 1363 O O . HIS B 1 11 ? 19.359 12.031 7.02 1 94.31 11 HIS B O 1
ATOM 1369 N N . ILE B 1 12 ? 20.188 13.93 6.199 1 95.12 12 ILE B N 1
ATOM 1370 C CA . ILE B 1 12 ? 19.062 14.719 6.691 1 95.12 12 ILE B CA 1
ATOM 1371 C C . ILE B 1 12 ? 17.797 14.375 5.898 1 95.12 12 ILE B C 1
ATOM 1373 O O . ILE B 1 12 ? 16.734 14.195 6.477 1 95.12 12 ILE B O 1
ATOM 1377 N N . ASP B 1 13 ? 17.953 14.328 4.551 1 96.38 13 ASP B N 1
ATOM 1378 C CA . ASP B 1 13 ? 16.828 13.945 3.703 1 96.38 13 ASP B CA 1
ATOM 1379 C C . ASP B 1 13 ? 16.234 12.609 4.152 1 96.38 13 ASP B C 1
ATOM 1381 O O . ASP B 1 13 ? 15.016 12.477 4.285 1 96.38 13 ASP B O 1
ATOM 1385 N N . LEU B 1 14 ? 17.109 11.656 4.398 1 96.81 14 LEU B N 1
ATOM 1386 C CA . LEU B 1 14 ? 16.688 10.32 4.789 1 96.81 14 LEU B CA 1
ATOM 1387 C C . LEU B 1 14 ? 16 10.344 6.152 1 96.81 14 LEU B C 1
ATOM 1389 O O . LEU B 1 14 ? 15.008 9.641 6.371 1 96.81 14 LEU B O 1
ATOM 1393 N N . ALA B 1 15 ? 16.516 11.102 7.035 1 96.44 15 ALA B N 1
ATOM 1394 C CA . ALA B 1 15 ? 15.914 11.234 8.359 1 96.44 15 ALA B CA 1
ATOM 1395 C C . ALA B 1 15 ? 14.516 11.828 8.266 1 96.44 15 ALA B C 1
ATOM 1397 O O . ALA B 1 15 ? 13.594 11.391 8.953 1 96.44 15 ALA B O 1
ATOM 1398 N N . ILE B 1 16 ? 14.375 12.797 7.422 1 97.25 16 ILE B N 1
ATOM 1399 C CA . ILE B 1 16 ? 13.07 13.422 7.203 1 97.25 16 ILE B CA 1
ATOM 1400 C C . ILE B 1 16 ? 12.086 12.391 6.672 1 97.25 16 ILE B C 1
ATOM 1402 O O . ILE B 1 16 ? 10.953 12.297 7.145 1 97.25 16 ILE B O 1
ATOM 1406 N N . LEU B 1 17 ? 12.539 11.633 5.723 1 97.5 17 LEU B N 1
ATOM 1407 C CA . LEU B 1 17 ? 11.688 10.609 5.129 1 97.5 17 LEU B CA 1
ATOM 1408 C C . LEU B 1 17 ? 11.25 9.586 6.176 1 97.5 17 LEU B C 1
ATOM 1410 O O . LEU B 1 17 ? 10.102 9.141 6.168 1 97.5 17 LEU B O 1
ATOM 1414 N N . ARG B 1 18 ? 12.125 9.219 7.043 1 96.75 18 ARG B N 1
ATOM 1415 C CA . ARG B 1 18 ? 11.789 8.273 8.102 1 96.75 18 ARG B CA 1
ATOM 1416 C C . ARG B 1 18 ? 10.688 8.82 9 1 96.75 18 ARG B C 1
ATOM 1418 O O . ARG B 1 18 ? 9.719 8.125 9.297 1 96.75 18 ARG B O 1
ATOM 1425 N N . LEU B 1 19 ? 10.852 10.039 9.422 1 96.25 19 LEU B N 1
ATOM 1426 C CA . LEU B 1 19 ? 9.875 10.672 10.312 1 96.25 19 LEU B CA 1
ATOM 1427 C C . LEU B 1 19 ? 8.516 10.797 9.625 1 96.25 19 LEU B C 1
ATOM 1429 O O . LEU B 1 19 ? 7.488 10.461 10.211 1 96.25 19 LEU B O 1
ATOM 1433 N N . MET B 1 20 ? 8.555 11.172 8.383 1 96.75 20 MET B N 1
ATOM 1434 C CA . MET B 1 20 ? 7.309 11.453 7.672 1 96.75 20 MET B CA 1
ATOM 1435 C C . MET B 1 20 ? 6.617 10.164 7.246 1 96.75 20 MET B C 1
ATOM 1437 O O . MET B 1 20 ? 5.387 10.109 7.168 1 96.75 20 MET B O 1
ATOM 1441 N N . GLN B 1 21 ? 7.43 9.195 6.93 1 96.25 21 GLN B N 1
ATOM 1442 C CA . GLN B 1 21 ? 6.84 7.91 6.566 1 96.25 21 GLN B CA 1
ATOM 1443 C C . GLN B 1 21 ? 5.984 7.355 7.699 1 96.25 21 GLN B C 1
ATOM 1445 O O . GLN B 1 21 ? 4.926 6.773 7.461 1 96.25 21 GLN B O 1
ATOM 1450 N N . ASP B 1 22 ? 6.418 7.555 8.883 1 92.69 22 ASP B N 1
ATOM 1451 C CA . ASP B 1 22 ? 5.734 7.039 10.07 1 92.69 22 ASP B CA 1
ATOM 1452 C C . ASP B 1 22 ? 4.523 7.895 10.422 1 92.69 22 ASP B C 1
ATOM 1454 O O . ASP B 1 22 ? 3.537 7.395 10.969 1 92.69 22 ASP B O 1
ATOM 1458 N N . ASN B 1 23 ? 4.684 9.117 10.164 1 95.44 23 ASN B N 1
ATOM 1459 C CA . ASN B 1 23 ? 3.629 10.086 10.445 1 95.44 23 ASN B CA 1
ATOM 1460 C C . ASN B 1 23 ? 3.668 11.25 9.461 1 95.44 23 ASN B C 1
ATOM 1462 O O . ASN B 1 23 ? 4.414 12.211 9.656 1 95.44 23 ASN B O 1
ATOM 1466 N N . SER B 1 24 ? 2.752 11.195 8.547 1 95.88 24 SER B N 1
ATOM 1467 C CA . SER B 1 24 ? 2.75 12.227 7.512 1 95.88 24 SER B CA 1
ATOM 1468 C C . SER B 1 24 ? 2.244 13.555 8.062 1 95.88 24 SER B C 1
ATOM 1470 O O . SER B 1 24 ? 2.402 14.602 7.418 1 95.88 24 SER B O 1
ATOM 1472 N N . ARG B 1 25 ? 1.664 13.555 9.195 1 95.5 25 ARG B N 1
ATOM 1473 C CA . ARG B 1 25 ? 1.087 14.773 9.75 1 95.5 25 ARG B CA 1
ATOM 1474 C C . ARG B 1 25 ? 2.031 15.422 10.758 1 95.5 25 ARG B C 1
ATOM 1476 O O . ARG B 1 25 ? 1.667 16.391 11.43 1 95.5 25 ARG B O 1
ATOM 1483 N N . ILE B 1 26 ? 3.176 14.898 10.906 1 95.75 26 ILE B N 1
ATOM 1484 C CA . ILE B 1 26 ? 4.156 15.5 11.797 1 95.75 26 ILE B CA 1
ATOM 1485 C C . ILE B 1 26 ? 4.379 16.953 11.414 1 95.75 26 ILE B C 1
ATOM 1487 O O . ILE B 1 26 ? 4.48 17.281 10.234 1 95.75 26 ILE B O 1
ATOM 1491 N N . SER B 1 27 ? 4.387 17.812 12.406 1 95.25 27 SER B N 1
ATOM 1492 C CA . SER B 1 27 ? 4.559 19.234 12.109 1 95.25 27 SER B CA 1
ATOM 1493 C C . SER B 1 27 ? 6.008 19.562 11.766 1 95.25 27 SER B C 1
ATOM 1495 O O . SER B 1 27 ? 6.93 18.891 12.24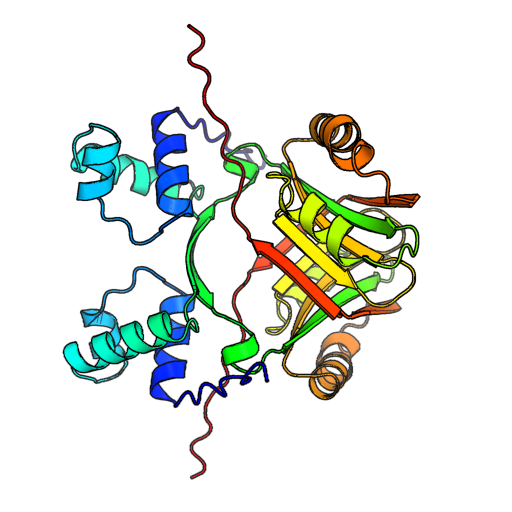2 1 95.25 27 SER B O 1
ATOM 1497 N N . ASN B 1 28 ? 6.117 20.562 10.922 1 96.19 28 ASN B N 1
ATOM 1498 C CA . ASN B 1 28 ? 7.449 21.047 10.562 1 96.19 28 ASN B CA 1
ATOM 1499 C C . ASN B 1 28 ? 8.258 21.438 11.789 1 96.19 28 ASN B C 1
ATOM 1501 O O . ASN B 1 28 ? 9.453 21.141 11.875 1 96.19 28 ASN B O 1
ATOM 1505 N N . VAL B 1 29 ? 7.609 22.062 12.75 1 96.31 29 VAL B N 1
ATOM 1506 C CA . VAL B 1 29 ? 8.266 22.516 13.977 1 96.31 29 VAL B CA 1
ATOM 1507 C C . VAL B 1 29 ? 8.773 21.312 14.766 1 96.31 29 VAL B C 1
ATOM 1509 O O . VAL B 1 29 ? 9.914 21.297 15.234 1 96.31 29 VAL B O 1
ATOM 1512 N N . HIS B 1 30 ? 8.047 20.297 14.875 1 96.94 30 HIS B N 1
ATOM 1513 C CA . HIS B 1 30 ? 8.445 19.094 15.594 1 96.94 30 HIS B CA 1
ATOM 1514 C C . HIS B 1 30 ? 9.586 18.375 14.867 1 96.94 30 HIS B C 1
ATOM 1516 O O . HIS B 1 30 ? 10.547 17.938 15.508 1 96.94 30 HIS B O 1
ATOM 1522 N N . MET B 1 31 ? 9.461 18.25 13.578 1 97.06 31 MET B N 1
ATOM 1523 C CA . MET B 1 31 ? 10.539 17.641 12.797 1 97.06 31 MET B CA 1
ATOM 1524 C C . MET B 1 31 ? 11.852 18.391 12.992 1 97.06 31 MET B C 1
ATOM 1526 O O . MET B 1 31 ? 12.898 17.781 13.18 1 97.06 31 MET B O 1
ATOM 1530 N N . ALA B 1 32 ? 11.742 19.703 12.961 1 97.62 32 ALA B N 1
ATOM 1531 C CA . ALA B 1 32 ? 12.914 20.547 13.141 1 97.62 32 ALA B CA 1
ATOM 1532 C C . ALA B 1 32 ? 13.578 20.297 14.492 1 97.62 32 ALA B C 1
ATOM 1534 O O . ALA B 1 32 ? 14.797 20.188 14.578 1 97.62 32 ALA B O 1
ATOM 1535 N N . LYS B 1 33 ? 12.781 20.219 15.508 1 97.75 33 LYS B N 1
ATOM 1536 C CA . LYS B 1 33 ? 13.289 19.938 16.844 1 97.75 33 LYS B CA 1
ATOM 1537 C C . LYS B 1 33 ? 13.977 18.578 16.906 1 97.75 33 LYS B C 1
ATOM 1539 O O . LYS B 1 33 ? 15.094 18.469 17.422 1 97.75 33 LYS B O 1
ATOM 1544 N N . GLU B 1 34 ? 13.383 17.594 16.359 1 95.88 34 GLU B N 1
ATOM 1545 C CA . GLU B 1 34 ? 13.922 16.234 16.359 1 95.88 34 GLU B CA 1
ATOM 1546 C C . GLU B 1 34 ? 15.25 16.172 15.609 1 95.88 34 GLU B C 1
ATOM 1548 O O . GLU B 1 34 ? 16.141 15.391 15.969 1 95.88 34 GLU B O 1
ATOM 1553 N N . LEU B 1 35 ? 15.359 16.906 14.578 1 96.88 35 LEU B N 1
ATOM 1554 C CA . LEU B 1 35 ? 16.531 16.844 13.711 1 96.88 35 LEU B CA 1
ATOM 1555 C C . LEU B 1 35 ? 17.562 17.891 14.117 1 96.88 35 LEU B C 1
ATOM 1557 O O . LEU B 1 35 ? 18.625 17.984 13.508 1 96.88 35 LEU B O 1
ATOM 1561 N N . GLU B 1 36 ? 17.156 18.688 15.094 1 97 36 GLU B N 1
ATOM 1562 C CA . GLU B 1 36 ? 18.031 19.766 15.562 1 97 36 GLU B CA 1
ATOM 1563 C C . GLU B 1 36 ? 18.391 20.719 14.43 1 97 36 GLU B C 1
ATOM 1565 O O . GLU B 1 36 ? 19.562 21.016 14.211 1 97 36 GLU B O 1
ATOM 1570 N N . MET B 1 37 ? 17.375 21.141 13.805 1 97.31 37 MET B N 1
ATOM 1571 C CA . MET B 1 37 ? 17.516 22.062 12.68 1 97.31 37 MET B CA 1
ATOM 1572 C C . MET B 1 37 ? 16.531 23.219 12.805 1 97.31 37 MET B C 1
ATOM 1574 O O . MET B 1 37 ? 15.586 23.156 13.594 1 97.31 37 MET B O 1
ATOM 1578 N N . ALA B 1 38 ? 16.812 24.25 12.008 1 97.62 38 ALA B N 1
ATOM 1579 C CA . ALA B 1 38 ? 15.852 25.344 11.922 1 97.62 38 ALA B CA 1
ATOM 1580 C C . ALA B 1 38 ? 14.617 24.922 11.125 1 97.62 38 ALA B C 1
ATOM 1582 O O . ALA B 1 38 ? 14.734 24.234 10.109 1 97.62 38 ALA B O 1
ATOM 1583 N N . PRO B 1 39 ? 13.43 25.375 11.594 1 97.56 39 PRO B N 1
ATOM 1584 C CA . PRO B 1 39 ? 12.203 25.031 10.875 1 97.56 39 PRO B CA 1
ATOM 1585 C C . PRO B 1 39 ? 12.258 25.406 9.391 1 97.56 39 PRO B C 1
ATOM 1587 O O . PRO B 1 39 ? 11.773 24.656 8.547 1 97.56 39 PRO B O 1
ATOM 1590 N N . SER B 1 40 ? 12.82 26.531 9.094 1 97.69 40 SER B N 1
ATOM 1591 C CA . SER B 1 40 ? 12.891 26.969 7.711 1 97.69 40 SER B CA 1
ATOM 1592 C C . SER B 1 40 ? 13.734 26.031 6.867 1 97.69 40 SER B C 1
ATOM 1594 O O . SER B 1 40 ? 13.406 25.766 5.707 1 97.69 40 SER B O 1
ATOM 1596 N N . ALA B 1 41 ? 14.773 25.484 7.367 1 97.5 41 ALA B N 1
ATOM 1597 C CA . ALA B 1 41 ? 15.656 24.547 6.664 1 97.5 41 ALA B CA 1
ATOM 1598 C C . ALA B 1 41 ? 14.938 23.234 6.379 1 97.5 41 ALA B C 1
ATOM 1600 O O . ALA B 1 41 ? 15.047 22.688 5.277 1 97.5 41 ALA B O 1
ATOM 1601 N N . VAL B 1 42 ? 14.266 22.75 7.41 1 97.69 42 VAL B N 1
ATOM 1602 C CA . VAL B 1 42 ? 13.523 21.516 7.254 1 97.69 42 VAL B CA 1
ATOM 1603 C C . VAL B 1 42 ? 12.445 21.672 6.191 1 97.69 42 VAL B C 1
ATOM 1605 O O . VAL B 1 42 ? 12.266 20.812 5.332 1 97.69 42 VAL B O 1
ATOM 1608 N N . LEU B 1 43 ? 11.773 22.781 6.258 1 97.19 43 LEU B N 1
ATOM 1609 C CA . LEU B 1 43 ? 10.711 23.062 5.301 1 97.19 43 LEU B CA 1
ATOM 1610 C C . LEU B 1 43 ? 11.258 23.062 3.875 1 97.19 43 LEU B C 1
ATOM 1612 O O . LEU B 1 43 ? 10.625 22.531 2.963 1 97.19 43 LEU B O 1
ATOM 1616 N N . GLU B 1 44 ? 12.305 23.688 3.691 1 97.62 44 GLU B N 1
ATOM 1617 C CA . GLU B 1 44 ? 12.93 23.75 2.377 1 97.62 44 GLU B CA 1
ATOM 1618 C C . GLU B 1 44 ? 13.297 22.344 1.873 1 97.62 44 GLU B C 1
ATOM 1620 O O . GLU B 1 44 ? 13.086 22.031 0.7 1 97.62 44 GLU B O 1
ATOM 1625 N N . ARG B 1 45 ? 13.852 21.578 2.773 1 97.25 45 ARG B N 1
ATOM 1626 C CA . ARG B 1 45 ? 14.219 20.219 2.412 1 97.25 45 ARG B CA 1
ATOM 1627 C C . ARG B 1 45 ? 12.992 19.406 2.018 1 97.25 45 ARG B C 1
ATOM 1629 O O . ARG B 1 45 ? 13.023 18.672 1.029 1 97.25 45 ARG B O 1
ATOM 1636 N N . VAL B 1 46 ? 11.961 19.5 2.736 1 97.69 46 VAL B N 1
ATOM 1637 C CA . VAL B 1 46 ? 10.734 18.766 2.445 1 97.69 46 VAL B CA 1
ATOM 1638 C C . VAL B 1 46 ? 10.195 19.188 1.075 1 97.69 46 VAL B C 1
ATOM 1640 O O . VAL B 1 46 ? 9.82 18.344 0.264 1 97.69 46 VAL B O 1
ATOM 1643 N N . LYS B 1 47 ? 10.148 20.484 0.842 1 97.5 47 LYS B N 1
ATOM 1644 C CA . LYS B 1 47 ? 9.688 20.984 -0.443 1 97.5 47 LYS B CA 1
ATOM 1645 C C . LYS B 1 47 ? 10.508 20.422 -1.594 1 97.5 47 LYS B C 1
ATOM 1647 O O . LYS B 1 47 ? 9.953 20.062 -2.637 1 97.5 47 LYS B O 1
ATOM 1652 N N . LYS B 1 48 ? 11.734 20.406 -1.422 1 97.19 48 LYS B N 1
ATOM 1653 C CA . LYS B 1 48 ? 12.625 19.844 -2.445 1 97.19 48 LYS B CA 1
ATOM 1654 C C . LYS B 1 48 ? 12.328 18.375 -2.688 1 97.19 48 LYS B C 1
ATOM 1656 O O . LYS B 1 48 ? 12.344 17.906 -3.832 1 97.19 48 LYS B O 1
ATOM 1661 N N . LEU B 1 49 ? 12.156 17.656 -1.583 1 97.81 49 LEU B N 1
ATOM 1662 C CA . LEU B 1 49 ? 11.836 16.234 -1.691 1 97.81 49 LEU B CA 1
ATOM 1663 C C . LEU B 1 49 ? 10.531 16.031 -2.459 1 97.81 49 LEU B C 1
ATOM 1665 O O . LEU B 1 49 ? 10.406 15.086 -3.232 1 97.81 49 LEU B O 1
ATOM 1669 N N . GLU B 1 50 ? 9.602 16.906 -2.26 1 97.38 50 GLU B N 1
ATOM 1670 C CA . GLU B 1 50 ? 8.344 16.859 -2.996 1 97.38 50 GLU B CA 1
ATOM 1671 C C . GLU B 1 50 ? 8.555 17.203 -4.469 1 97.38 50 GLU B C 1
ATOM 1673 O O . GLU B 1 50 ? 8.047 16.5 -5.352 1 97.38 50 GLU B O 1
ATOM 1678 N N . GLN B 1 51 ? 9.281 18.234 -4.73 1 96.75 51 GLN B N 1
ATOM 1679 C CA . GLN B 1 51 ? 9.539 18.688 -6.094 1 96.75 51 GLN B CA 1
ATOM 1680 C C . GLN B 1 51 ? 10.258 17.625 -6.906 1 96.75 51 GLN B C 1
ATOM 1682 O O . GLN B 1 51 ? 9.984 17.438 -8.094 1 96.75 51 GLN B O 1
ATOM 1687 N N . LYS B 1 52 ? 11.109 16.938 -6.184 1 96.38 52 LYS B N 1
ATOM 1688 C CA . LYS B 1 52 ? 11.891 15.891 -6.844 1 96.38 52 LYS B CA 1
ATOM 1689 C C . LYS B 1 52 ? 11.102 14.594 -6.934 1 96.38 52 LYS B C 1
ATOM 1691 O O . LYS B 1 52 ? 11.625 13.57 -7.387 1 96.38 52 LYS B O 1
ATOM 1696 N N . GLN B 1 53 ? 9.953 14.531 -6.387 1 96.56 53 GLN B N 1
ATOM 1697 C CA . GLN B 1 53 ? 9.039 13.398 -6.438 1 96.56 53 GLN B CA 1
ATOM 1698 C C . GLN B 1 53 ? 9.562 12.227 -5.609 1 96.56 53 GLN B C 1
ATOM 1700 O O . GLN B 1 53 ? 9.281 11.07 -5.918 1 96.56 53 GLN B O 1
ATOM 1705 N N . VAL B 1 54 ? 10.438 12.586 -4.664 1 97.38 54 VAL B N 1
ATOM 1706 C CA . VAL B 1 54 ? 10.789 11.594 -3.654 1 97.38 54 VAL B CA 1
ATOM 1707 C C . VAL B 1 54 ? 9.586 11.312 -2.76 1 97.38 54 VAL B C 1
ATOM 1709 O O . VAL B 1 54 ? 9.258 10.156 -2.498 1 97.38 54 VAL B O 1
ATOM 1712 N N . ILE B 1 55 ? 9.062 12.375 -2.244 1 97.06 55 ILE B N 1
ATOM 1713 C CA . ILE B 1 55 ? 7.75 12.297 -1.607 1 97.06 55 ILE B CA 1
ATOM 1714 C C . ILE B 1 55 ? 6.652 12.438 -2.662 1 97.06 55 ILE B C 1
ATOM 1716 O O . ILE B 1 55 ? 6.578 13.453 -3.355 1 97.06 55 ILE B O 1
ATOM 1720 N N . GLN B 1 56 ? 5.816 11.492 -2.711 1 96 56 GLN B N 1
ATOM 1721 C CA . GLN B 1 56 ? 4.867 11.469 -3.818 1 96 56 GLN B CA 1
ATOM 1722 C C . GLN B 1 56 ? 3.463 11.844 -3.346 1 96 56 GLN B C 1
ATOM 1724 O O . GLN B 1 56 ? 2.686 12.43 -4.098 1 96 56 GLN B O 1
ATOM 1729 N N . GLN B 1 57 ? 3.131 11.453 -2.125 1 95.12 57 GLN B N 1
ATOM 1730 C CA . GLN B 1 57 ? 1.773 11.703 -1.651 1 95.12 57 GLN B CA 1
ATOM 1731 C C . GLN B 1 57 ? 1.675 11.508 -0.141 1 95.12 57 GLN B C 1
ATOM 1733 O O . GLN B 1 57 ? 2.402 10.703 0.437 1 95.12 57 GLN B O 1
ATOM 1738 N N . TYR B 1 58 ? 0.864 12.305 0.48 1 96.12 58 TYR B N 1
ATOM 1739 C CA . TYR B 1 58 ? 0.46 12.102 1.866 1 96.12 58 TYR B CA 1
ATOM 1740 C C . TYR B 1 58 ? -0.898 11.414 1.944 1 96.12 58 TYR B C 1
ATOM 1742 O O . TYR B 1 58 ? -1.911 11.977 1.521 1 96.12 58 TYR B O 1
ATOM 1750 N N . THR B 1 59 ? -0.906 10.219 2.539 1 94.88 59 THR B N 1
ATOM 1751 C CA . THR B 1 59 ? -2.127 9.43 2.445 1 94.88 59 THR B CA 1
ATOM 1752 C C . THR B 1 59 ? -2.549 8.914 3.82 1 94.88 59 THR B C 1
ATOM 1754 O O . THR B 1 59 ? -1.768 8.969 4.773 1 94.88 59 THR B O 1
ATOM 1757 N N . THR B 1 60 ? -3.805 8.5 3.879 1 96.31 60 THR B N 1
ATOM 1758 C CA . THR B 1 60 ? -4.371 7.91 5.086 1 96.31 60 THR B CA 1
ATOM 1759 C C . THR B 1 60 ? -4.645 6.422 4.883 1 96.31 60 THR B C 1
ATOM 1761 O O . THR B 1 60 ? -5.258 6.031 3.889 1 96.31 60 THR B O 1
ATOM 1764 N N . ARG B 1 61 ? -4.109 5.637 5.742 1 95.75 61 ARG B N 1
ATOM 1765 C CA . ARG B 1 61 ? -4.426 4.215 5.727 1 95.75 61 ARG B CA 1
ATOM 1766 C C . ARG B 1 61 ? -5.773 3.945 6.387 1 95.75 61 ARG B C 1
ATOM 1768 O O . ARG B 1 61 ? -5.957 4.219 7.574 1 95.75 61 ARG B O 1
ATOM 1775 N N . ILE B 1 62 ? -6.637 3.412 5.594 1 96.69 62 ILE B N 1
ATOM 1776 C CA . ILE B 1 62 ? -7.988 3.123 6.051 1 96.69 62 ILE B CA 1
ATOM 1777 C C . ILE B 1 62 ? -8.18 1.614 6.172 1 96.69 62 ILE B C 1
ATOM 1779 O O . ILE B 1 62 ? -7.742 0.854 5.309 1 96.69 62 ILE B O 1
ATOM 1783 N N . ASN B 1 63 ? -8.852 1.192 7.262 1 96.31 63 ASN B N 1
ATOM 1784 C CA . ASN B 1 63 ? -9.188 -0.216 7.445 1 96.31 63 ASN B CA 1
ATOM 1785 C C . ASN B 1 63 ? -10.219 -0.684 6.418 1 96.31 63 ASN B C 1
ATOM 1787 O O . ASN B 1 63 ? -11.383 -0.287 6.477 1 96.31 63 ASN B O 1
ATOM 1791 N N . PRO B 1 64 ? -9.805 -1.505 5.508 1 96.38 64 PRO B N 1
ATOM 1792 C CA . PRO B 1 64 ? -10.742 -1.902 4.453 1 96.38 64 PRO B CA 1
ATOM 1793 C C . PRO B 1 64 ? -12 -2.572 5.004 1 96.38 64 PRO B C 1
ATOM 1795 O O . PRO B 1 64 ? -13.094 -2.379 4.465 1 96.38 64 PRO B O 1
ATOM 1798 N N . SER B 1 65 ? -11.891 -3.34 6.027 1 94.88 65 SER B N 1
ATOM 1799 C CA . SER B 1 65 ? -13.031 -4.055 6.602 1 94.88 65 SER B CA 1
ATOM 1800 C C . SER B 1 65 ? -14.078 -3.088 7.145 1 94.88 65 SER B C 1
ATOM 1802 O O . SER B 1 65 ? -15.273 -3.373 7.102 1 94.88 65 SER B O 1
ATOM 1804 N N . ALA B 1 66 ? -13.602 -2 7.605 1 94.69 66 ALA B N 1
ATOM 1805 C CA . ALA B 1 66 ? -14.492 -1.013 8.203 1 94.69 66 ALA B CA 1
ATOM 1806 C C . ALA B 1 66 ? -15.414 -0.393 7.156 1 94.69 66 ALA B C 1
ATOM 1808 O O . ALA B 1 66 ? -16.453 0.181 7.492 1 94.69 66 ALA B O 1
ATOM 1809 N N . ILE B 1 67 ? -15 -0.51 5.902 1 94.81 67 ILE B N 1
ATOM 1810 C CA . ILE B 1 67 ? -15.852 0.087 4.883 1 94.81 67 ILE B CA 1
ATOM 1811 C C . ILE B 1 67 ? -16.359 -1 3.939 1 94.81 67 ILE B C 1
ATOM 1813 O O . ILE B 1 67 ? -16.688 -0.724 2.781 1 94.81 67 ILE B O 1
ATOM 1817 N N . GLY B 1 68 ? -16.281 -2.166 4.375 1 94.38 68 GLY B N 1
ATOM 1818 C CA . GLY B 1 68 ? -16.953 -3.262 3.705 1 94.38 68 GLY B CA 1
ATOM 1819 C C . GLY B 1 68 ? -16.125 -3.891 2.598 1 94.38 68 GLY B C 1
ATOM 1820 O O . GLY B 1 68 ? -16.672 -4.617 1.756 1 94.38 68 GLY B O 1
ATOM 1821 N N . LEU B 1 69 ? -14.898 -3.559 2.502 1 96.19 69 LEU B N 1
ATOM 1822 C CA . LEU B 1 69 ? -14.016 -4.141 1.497 1 96.19 69 LEU B CA 1
ATOM 1823 C C . LEU B 1 69 ? -13.18 -5.266 2.094 1 96.19 69 LEU B C 1
ATOM 1825 O O . LEU B 1 69 ? -11.961 -5.133 2.232 1 96.19 69 LEU B O 1
ATOM 1829 N N . LYS B 1 70 ? -13.797 -6.395 2.213 1 96.56 70 LYS B N 1
ATOM 1830 C CA . LYS B 1 70 ? -13.227 -7.461 3.033 1 96.56 70 LYS B CA 1
ATOM 1831 C C . LYS B 1 70 ? -12.453 -8.461 2.18 1 96.56 70 LYS B C 1
ATOM 1833 O O . LYS B 1 70 ? -11.664 -9.25 2.701 1 96.56 70 LYS B O 1
ATOM 1838 N N . LEU B 1 71 ? -12.719 -8.453 0.948 1 98 71 LEU B N 1
ATOM 1839 C CA . LEU B 1 71 ? -12.078 -9.461 0.105 1 98 71 LEU B CA 1
ATOM 1840 C C . LEU B 1 71 ? -10.859 -8.883 -0.604 1 98 71 LEU B C 1
ATOM 1842 O O . LEU B 1 71 ? -10.961 -7.863 -1.292 1 98 71 LEU B O 1
ATOM 1846 N N . LEU B 1 72 ? -9.742 -9.5 -0.376 1 98.31 72 LEU B N 1
ATOM 1847 C CA . LEU B 1 72 ? -8.492 -9.219 -1.075 1 98.31 72 LEU B CA 1
ATOM 1848 C C . LEU B 1 72 ? -8.086 -10.391 -1.956 1 98.31 72 LEU B C 1
ATOM 1850 O O . LEU B 1 72 ? -8.172 -11.547 -1.533 1 98.31 72 LEU B O 1
ATOM 1854 N N . ALA B 1 73 ? -7.695 -10.102 -3.197 1 98.44 73 ALA B N 1
ATOM 1855 C CA . ALA B 1 73 ? -7.27 -11.172 -4.102 1 98.44 73 ALA B CA 1
ATOM 1856 C C . ALA B 1 73 ? -6.129 -10.711 -5 1 98.44 73 ALA B C 1
ATOM 1858 O O . ALA B 1 73 ? -6.012 -9.516 -5.305 1 98.44 73 ALA B O 1
ATOM 1859 N N . PHE B 1 74 ? -5.344 -11.664 -5.309 1 98.19 74 PHE B N 1
ATOM 1860 C CA . PHE B 1 74 ? -4.332 -11.484 -6.344 1 98.19 74 PHE B CA 1
ATOM 1861 C C . PHE B 1 74 ? -4.707 -12.25 -7.609 1 98.19 74 PHE B C 1
ATOM 1863 O O . PHE B 1 74 ? -5.066 -13.422 -7.543 1 98.19 74 PHE B O 1
ATOM 1870 N N . ILE B 1 75 ? -4.543 -11.539 -8.719 1 97.94 75 ILE B N 1
ATOM 1871 C CA . ILE B 1 75 ? -4.953 -12.133 -9.984 1 97.94 75 ILE B CA 1
ATOM 1872 C C . ILE B 1 75 ? -3.76 -12.195 -10.938 1 97.94 75 ILE B C 1
ATOM 1874 O O . ILE B 1 75 ? -3.203 -11.164 -11.32 1 97.94 75 ILE B O 1
ATOM 1878 N N . SER B 1 76 ? -3.387 -13.406 -11.305 1 96.38 76 SER B N 1
ATOM 1879 C CA . SER B 1 76 ? -2.387 -13.633 -12.344 1 96.38 76 SER B CA 1
ATOM 1880 C C . SER B 1 76 ? -3.031 -13.68 -13.727 1 96.38 76 SER B C 1
ATOM 1882 O O . SER B 1 76 ? -4.02 -14.383 -13.93 1 96.38 76 SER B O 1
ATOM 1884 N N . ILE B 1 77 ? -2.42 -12.953 -14.688 1 95.94 77 ILE B N 1
ATOM 1885 C CA . ILE B 1 77 ? -3.059 -12.812 -15.992 1 95.94 77 ILE B CA 1
ATOM 1886 C C . ILE B 1 77 ? -2.053 -13.133 -17.094 1 95.94 77 ILE B C 1
ATOM 1888 O O . ILE B 1 77 ? -0.929 -12.633 -17.094 1 95.94 77 ILE B O 1
ATOM 1892 N N . LYS B 1 78 ? -2.436 -14 -17.906 1 94.19 78 LYS B N 1
ATOM 1893 C CA . LYS B 1 78 ? -1.729 -14.203 -19.172 1 94.19 78 LYS B CA 1
ATOM 1894 C C . LYS B 1 78 ? -2.377 -13.406 -20.297 1 94.19 78 LYS B C 1
ATOM 1896 O O . LYS B 1 78 ? -3.602 -13.391 -20.438 1 94.19 78 LYS B O 1
ATOM 1901 N N . ALA B 1 79 ? -1.606 -12.703 -21.016 1 91.06 79 ALA B N 1
ATOM 1902 C CA . ALA B 1 79 ? -2.123 -11.906 -22.125 1 91.06 79 ALA B CA 1
ATOM 1903 C C . ALA B 1 79 ? -1.514 -12.344 -23.453 1 91.06 79 ALA B C 1
ATOM 1905 O O . ALA B 1 79 ? -0.418 -12.914 -23.484 1 91.06 79 ALA B O 1
ATOM 1906 N N . SER B 1 80 ? -2.248 -12.266 -24.531 1 83.94 80 SER B N 1
ATOM 1907 C CA . SER B 1 80 ? -1.763 -12.609 -25.859 1 83.94 80 SER B CA 1
ATOM 1908 C C . SER B 1 80 ? -0.664 -11.648 -26.312 1 83.94 80 SER B C 1
ATOM 1910 O O . SER B 1 80 ? -0.633 -10.492 -25.891 1 83.94 80 SER B O 1
ATOM 1912 N N . HIS B 1 81 ? 0.537 -12.219 -26.609 1 64.06 81 HIS B N 1
ATOM 1913 C CA . HIS B 1 81 ? 1.749 -11.523 -27.031 1 64.06 81 HIS B CA 1
ATOM 1914 C C . HIS B 1 81 ? 1.436 -10.438 -28.047 1 64.06 81 HIS B C 1
ATOM 1916 O O . HIS B 1 81 ? 2.342 -9.898 -28.688 1 64.06 81 HIS B O 1
ATOM 1922 N N . SER B 1 82 ? 0.281 -9.93 -28.156 1 53.03 82 SER B N 1
ATOM 1923 C CA . SER B 1 82 ? 0.417 -8.938 -29.219 1 53.03 82 SER B CA 1
ATOM 1924 C C . SER B 1 82 ? 1.391 -7.828 -28.812 1 53.03 82 SER B C 1
ATOM 1926 O O . SER B 1 82 ? 1.649 -7.621 -27.625 1 53.03 82 SER B O 1
ATOM 1928 N N . LEU B 1 83 ? 2.193 -7.238 -29.609 1 49.16 83 LEU B N 1
ATOM 1929 C CA . LEU B 1 83 ? 3.279 -6.27 -29.531 1 49.16 83 LEU B CA 1
ATOM 1930 C C . LEU B 1 83 ? 3.117 -5.363 -28.312 1 49.16 83 LEU B C 1
ATOM 1932 O O . LEU B 1 83 ? 4.086 -4.754 -27.859 1 49.16 83 LEU B O 1
ATOM 1936 N N . GLY B 1 84 ? 1.869 -4.934 -27.875 1 48.62 84 GLY B N 1
ATOM 1937 C CA . GLY B 1 84 ? 1.809 -3.793 -26.969 1 48.62 84 GLY B CA 1
ATOM 1938 C C . GLY B 1 84 ? 1.33 -4.156 -25.578 1 48.62 84 GLY B C 1
ATOM 1939 O O . GLY B 1 84 ? 0.165 -3.939 -25.234 1 48.62 84 GLY B O 1
ATOM 1940 N N . CYS B 1 85 ? 1.967 -5.164 -24.891 1 56.03 85 CYS B N 1
ATOM 1941 C CA . CYS B 1 85 ? 1.801 -5.559 -23.5 1 56.03 85 CYS B CA 1
ATOM 1942 C C . CYS B 1 85 ? 1.487 -4.355 -22.609 1 56.03 85 CYS B C 1
ATOM 1944 O O . CYS B 1 85 ? 0.711 -4.457 -21.672 1 56.03 85 CYS B O 1
ATOM 1946 N N . THR B 1 86 ? 1.805 -3.234 -23 1 67 86 THR B N 1
ATOM 1947 C CA . THR B 1 86 ? 1.623 -2.027 -22.203 1 67 86 THR B CA 1
ATOM 1948 C C . THR B 1 86 ? 0.164 -1.578 -22.234 1 67 86 THR B C 1
ATOM 1950 O O . THR B 1 86 ? -0.341 -1.04 -21.25 1 67 86 THR B O 1
ATOM 1953 N N . THR B 1 87 ? -0.607 -2.139 -23.234 1 83.94 87 THR B N 1
ATOM 1954 C CA . THR B 1 87 ? -1.991 -1.692 -23.344 1 83.94 87 THR B CA 1
ATOM 1955 C C . THR B 1 87 ? -2.867 -2.391 -22.312 1 83.94 87 THR B C 1
ATOM 1957 O O . THR B 1 87 ? -3.711 -1.756 -21.672 1 83.94 87 THR B O 1
ATOM 1960 N N . THR B 1 88 ? -2.596 -3.629 -22.078 1 92.62 88 THR B N 1
ATOM 1961 C CA . THR B 1 88 ? -3.377 -4.391 -21.094 1 92.62 88 THR B CA 1
ATOM 1962 C C . THR B 1 88 ? -3.172 -3.838 -19.688 1 92.62 88 THR B C 1
ATOM 1964 O O . THR B 1 88 ? -4.141 -3.611 -18.969 1 92.62 88 THR B O 1
ATOM 1967 N N . ALA B 1 89 ? -1.973 -3.578 -19.344 1 94.12 89 ALA B N 1
ATOM 1968 C CA . ALA B 1 89 ? -1.639 -3.072 -18.016 1 94.12 89 ALA B CA 1
ATOM 1969 C C . ALA B 1 89 ? -2.32 -1.733 -17.75 1 94.12 89 ALA B C 1
ATOM 1971 O O . ALA B 1 89 ? -2.83 -1.495 -16.656 1 94.12 89 ALA B O 1
ATOM 1972 N N . ILE B 1 90 ? -2.342 -0.932 -18.75 1 94.5 90 ILE B N 1
ATOM 1973 C CA . ILE B 1 90 ? -2.938 0.395 -18.641 1 94.5 90 ILE B CA 1
ATOM 1974 C C . ILE B 1 90 ? -4.445 0.268 -18.422 1 94.5 90 ILE B C 1
ATOM 1976 O O . ILE B 1 90 ? -5.016 0.959 -17.578 1 94.5 90 ILE B O 1
ATOM 1980 N N . GLU B 1 91 ? -5.047 -0.586 -19.172 1 94.88 91 GLU B N 1
ATOM 1981 C CA . GLU B 1 91 ? -6.484 -0.8 -19.031 1 94.88 91 GLU B CA 1
ATOM 1982 C C . GLU B 1 91 ? -6.824 -1.35 -17.641 1 94.88 91 GLU B C 1
ATOM 1984 O O . GLU B 1 91 ? -7.797 -0.922 -17.016 1 94.88 91 GLU B O 1
ATOM 1989 N N . LEU B 1 92 ? -6.031 -2.281 -17.188 1 96.69 92 LEU B N 1
ATOM 1990 C CA . LEU B 1 92 ? -6.227 -2.844 -15.852 1 96.69 92 LEU B CA 1
ATOM 1991 C C . LEU B 1 92 ? -6.094 -1.764 -14.781 1 96.69 92 LEU B C 1
ATOM 1993 O O . LEU B 1 92 ? -6.852 -1.754 -13.812 1 96.69 92 LEU B O 1
ATOM 1997 N N . ALA B 1 93 ? -5.168 -0.839 -15.016 1 97.31 93 ALA B N 1
ATOM 1998 C CA . ALA B 1 93 ? -4.852 0.199 -14.039 1 97.31 93 ALA B CA 1
ATOM 1999 C C . ALA B 1 93 ? -5.992 1.205 -13.914 1 97.31 93 ALA B C 1
ATOM 2001 O O . ALA B 1 93 ? -6.09 1.929 -12.922 1 97.31 93 ALA B O 1
ATOM 2002 N N . LYS B 1 94 ? -6.863 1.249 -14.82 1 97 94 LYS B N 1
ATOM 2003 C CA . LYS B 1 94 ? -7.988 2.182 -14.82 1 97 94 LYS B CA 1
ATOM 2004 C C . LYS B 1 94 ? -9.117 1.685 -13.93 1 97 94 LYS B C 1
ATOM 2006 O O . LYS B 1 94 ? -10.016 2.447 -13.578 1 97 94 LYS B O 1
ATOM 2011 N N . ILE B 1 95 ? -9.117 0.429 -13.688 1 97.25 95 ILE B N 1
ATOM 2012 C CA . ILE B 1 95 ? -10.18 -0.164 -12.883 1 97.25 95 ILE B CA 1
ATOM 2013 C C . ILE B 1 95 ? -10.031 0.268 -11.422 1 97.25 95 ILE B C 1
ATOM 2015 O O . ILE B 1 95 ? -8.984 0.045 -10.812 1 97.25 95 ILE B O 1
ATOM 2019 N N . GLU B 1 96 ? -11.023 0.782 -10.758 1 95.75 96 GLU B N 1
ATOM 2020 C CA . GLU B 1 96 ? -10.953 1.414 -9.438 1 95.75 96 GLU B CA 1
ATOM 2021 C C . GLU B 1 96 ? -10.648 0.39 -8.352 1 95.75 96 GLU B C 1
ATOM 2023 O O . GLU B 1 96 ? -9.922 0.685 -7.402 1 95.75 96 GLU B O 1
ATOM 2028 N N . GLU B 1 97 ? -11.188 -0.782 -8.539 1 97.38 97 GLU B N 1
ATOM 2029 C CA . GLU B 1 97 ? -11.039 -1.822 -7.523 1 97.38 97 GLU B CA 1
ATOM 2030 C C . GLU B 1 97 ? -9.625 -2.408 -7.543 1 97.38 97 GLU B C 1
ATOM 2032 O O . GLU B 1 97 ? -9.234 -3.121 -6.617 1 97.38 97 GLU B O 1
ATOM 2037 N N . VAL B 1 98 ? -8.898 -2.129 -8.648 1 98.25 98 VAL B N 1
ATOM 2038 C CA . VAL B 1 98 ? -7.523 -2.6 -8.781 1 98.25 98 VAL B CA 1
ATOM 2039 C C . VAL B 1 98 ? -6.578 -1.655 -8.039 1 98.25 98 VAL B C 1
ATOM 2041 O O . VAL B 1 98 ? -6.523 -0.461 -8.344 1 98.25 98 VAL B O 1
ATOM 2044 N N . GLN B 1 99 ? -5.844 -2.256 -7.121 1 97.94 99 GLN B N 1
ATOM 2045 C CA . GLN B 1 99 ? -4.93 -1.444 -6.324 1 97.94 99 GLN B CA 1
ATOM 2046 C C . GLN B 1 99 ? -3.521 -1.468 -6.906 1 97.94 99 GLN B C 1
ATOM 2048 O O . GLN B 1 99 ? -2.785 -0.485 -6.805 1 97.94 99 GLN B O 1
ATOM 2053 N N . GLU B 1 100 ? -3.135 -2.604 -7.43 1 98.5 100 GLU B N 1
ATOM 2054 C CA . GLU B 1 100 ? -1.799 -2.746 -8.008 1 98.5 100 GLU B CA 1
ATOM 2055 C C . GLU B 1 100 ? -1.846 -3.5 -9.328 1 98.5 100 GLU B C 1
ATOM 2057 O O . GLU B 1 100 ? -2.631 -4.438 -9.492 1 98.5 100 GLU B O 1
ATOM 2062 N N . VAL B 1 101 ? -1.023 -3.078 -10.234 1 97.94 101 VAL B N 1
ATOM 2063 C CA . VAL B 1 101 ? -0.778 -3.754 -11.508 1 97.94 101 VAL B CA 1
ATOM 2064 C C . VAL B 1 101 ? 0.725 -3.875 -11.75 1 97.94 101 VAL B C 1
ATOM 2066 O O . VAL B 1 101 ? 1.416 -2.865 -11.914 1 97.94 101 VAL B O 1
ATOM 2069 N N . HIS B 1 102 ? 1.153 -5.102 -11.805 1 97.12 102 HIS B N 1
ATOM 2070 C CA . HIS B 1 102 ? 2.574 -5.375 -11.984 1 97.12 102 HIS B CA 1
ATOM 2071 C C . HIS B 1 102 ? 2.812 -6.238 -13.227 1 97.12 102 HIS B C 1
ATOM 2073 O O . HIS B 1 102 ? 2.137 -7.25 -13.414 1 97.12 102 HIS B O 1
ATOM 2079 N N . ILE B 1 103 ? 3.734 -5.805 -14.047 1 95.81 103 ILE B N 1
ATOM 2080 C CA . ILE B 1 103 ? 4.281 -6.684 -15.078 1 95.81 103 ILE B CA 1
ATOM 2081 C C . ILE B 1 103 ? 5.363 -7.574 -14.469 1 95.81 103 ILE B C 1
ATOM 2083 O O . ILE B 1 103 ? 6.309 -7.082 -13.852 1 95.81 103 ILE B O 1
ATOM 2087 N N . ILE B 1 104 ? 5.18 -8.867 -14.703 1 95.88 104 ILE B N 1
ATOM 2088 C CA . ILE B 1 104 ? 6.055 -9.75 -13.93 1 95.88 104 ILE B CA 1
ATOM 2089 C C . ILE B 1 104 ? 6.812 -10.672 -14.883 1 95.88 104 ILE B C 1
ATOM 2091 O O . ILE B 1 104 ? 6.395 -10.883 -16.016 1 95.88 104 ILE B O 1
ATOM 2095 N N . ALA B 1 105 ? 7.957 -11.156 -14.312 1 93.62 105 ALA B N 1
ATOM 2096 C CA . ALA B 1 105 ? 8.688 -12.234 -14.977 1 93.62 105 ALA B CA 1
ATOM 2097 C C . ALA B 1 105 ? 8.031 -13.586 -14.711 1 93.62 105 ALA B C 1
ATOM 2099 O O . ALA B 1 105 ? 7.395 -13.781 -13.672 1 93.62 105 ALA B O 1
ATOM 2100 N N . GLY B 1 106 ? 8.133 -14.492 -15.656 1 87 106 GLY B N 1
ATOM 2101 C CA . GLY B 1 106 ? 7.578 -15.812 -15.445 1 87 106 GLY B CA 1
ATOM 2102 C C . GLY B 1 106 ? 6.547 -16.203 -16.484 1 87 106 GLY B C 1
ATOM 2103 O O . GLY B 1 106 ? 6.527 -15.648 -17.594 1 87 106 GLY B O 1
ATOM 2104 N N . GLU B 1 107 ? 5.645 -17.094 -16.016 1 84.56 107 GLU B N 1
ATOM 2105 C CA . GLU B 1 107 ? 4.699 -17.672 -16.953 1 84.56 107 GLU B CA 1
ATOM 2106 C C . GLU B 1 107 ? 3.523 -16.734 -17.203 1 84.56 107 GLU B C 1
ATOM 2108 O O . GLU B 1 107 ? 2.992 -16.688 -18.312 1 84.56 107 GLU B O 1
ATOM 2113 N N . ASP B 1 108 ? 3.158 -16.031 -16.172 1 91 108 ASP B N 1
ATOM 2114 C CA . ASP B 1 108 ? 2.092 -15.047 -16.328 1 91 108 ASP B CA 1
ATOM 2115 C C . ASP B 1 108 ? 2.656 -13.688 -16.719 1 91 108 ASP B C 1
ATOM 2117 O O . ASP B 1 108 ? 3.842 -13.414 -16.516 1 91 108 ASP B O 1
ATOM 2121 N N . CYS B 1 109 ? 1.877 -12.812 -17.281 1 93.06 109 CYS B N 1
ATOM 2122 C CA . CYS B 1 109 ? 2.311 -11.492 -17.734 1 93.06 109 CYS B CA 1
ATOM 2123 C C . CYS B 1 109 ? 2.1 -10.445 -16.656 1 93.06 109 CYS B C 1
ATOM 2125 O O . CYS B 1 109 ? 2.953 -9.578 -16.453 1 93.06 109 CYS B O 1
ATOM 2127 N N . TYR B 1 110 ? 0.949 -10.625 -15.984 1 95.88 110 TYR B N 1
ATOM 2128 C CA . TYR B 1 110 ? 0.591 -9.586 -15.016 1 95.88 110 TYR B CA 1
ATOM 2129 C C . TYR B 1 110 ? 0.2 -10.195 -13.68 1 95.88 110 TYR B C 1
ATOM 2131 O O . TYR B 1 110 ? -0.37 -11.289 -13.633 1 95.88 110 TYR B O 1
ATOM 2139 N N . LEU B 1 111 ? 0.499 -9.516 -12.625 1 97.19 111 LEU B N 1
ATOM 2140 C CA . LEU B 1 111 ? -0.06 -9.742 -11.297 1 97.19 111 LEU B CA 1
ATOM 2141 C C . LEU B 1 111 ? -0.819 -8.516 -10.805 1 97.19 111 LEU B C 1
ATOM 2143 O O . LEU B 1 111 ? -0.256 -7.422 -10.734 1 97.19 111 LEU B O 1
ATOM 2147 N N . VAL B 1 112 ? -2.084 -8.727 -10.477 1 98.38 112 VAL B N 1
ATOM 2148 C CA . VAL B 1 112 ? -2.975 -7.625 -10.125 1 98.38 112 VAL B CA 1
ATOM 2149 C C . VAL B 1 112 ? -3.529 -7.836 -8.719 1 98.38 112 VAL B C 1
ATOM 2151 O O . VAL B 1 112 ? -3.92 -8.953 -8.359 1 98.38 112 VAL B O 1
ATOM 2154 N N . LYS B 1 113 ? -3.441 -6.828 -7.934 1 98.56 113 LYS B N 1
ATOM 2155 C CA . LYS B 1 113 ? -4.027 -6.84 -6.598 1 98.56 113 LYS B CA 1
ATOM 2156 C C . LYS B 1 113 ? -5.379 -6.129 -6.582 1 98.56 113 LYS B C 1
ATOM 2158 O O . LYS B 1 113 ? -5.484 -4.98 -7.02 1 98.56 113 LYS B O 1
ATOM 2163 N N . VAL B 1 114 ? -6.422 -6.816 -6.062 1 98.44 114 VAL B N 1
ATOM 2164 C CA . VAL B 1 114 ? -7.758 -6.227 -6.055 1 98.44 114 VAL B CA 1
ATOM 2165 C C . VAL B 1 114 ? -8.336 -6.277 -4.645 1 98.44 114 VAL B C 1
ATOM 2167 O O . VAL B 1 114 ? -8.117 -7.246 -3.912 1 98.44 114 VAL B O 1
ATOM 2170 N N . ARG B 1 115 ? -9.031 -5.27 -4.312 1 98 115 ARG B N 1
ATOM 2171 C CA . ARG B 1 115 ? -9.766 -5.18 -3.053 1 98 115 ARG B CA 1
ATOM 2172 C C . ARG B 1 115 ? -11.234 -4.852 -3.299 1 98 115 ARG B C 1
ATOM 2174 O O . ARG B 1 115 ? -11.555 -3.84 -3.928 1 98 115 ARG B O 1
ATOM 2181 N N . ILE B 1 116 ? -12.094 -5.703 -2.807 1 97.19 116 ILE B N 1
ATOM 2182 C CA . ILE B 1 116 ? -13.523 -5.559 -3.094 1 97.19 116 ILE B CA 1
ATOM 2183 C C . ILE B 1 116 ? -14.336 -6.133 -1.94 1 97.19 116 ILE B C 1
ATOM 2185 O O . ILE B 1 116 ? -13.781 -6.586 -0.939 1 97.19 116 ILE B O 1
ATOM 2189 N N . ALA B 1 117 ? -15.641 -6.051 -2.002 1 96.69 117 ALA B N 1
ATOM 2190 C CA . ALA B 1 117 ? -16.516 -6.344 -0.864 1 96.69 117 ALA B CA 1
ATOM 2191 C C . ALA B 1 117 ? -16.547 -7.844 -0.578 1 96.69 117 ALA B C 1
ATOM 2193 O O . ALA B 1 117 ? -16.391 -8.266 0.569 1 96.69 117 ALA B O 1
ATOM 2194 N N . ASP B 1 118 ? -16.797 -8.633 -1.68 1 96.88 118 ASP B N 1
ATOM 2195 C CA . ASP B 1 118 ? -17.031 -10.062 -1.505 1 96.88 118 ASP B CA 1
ATOM 2196 C C . ASP B 1 118 ? -16.875 -10.812 -2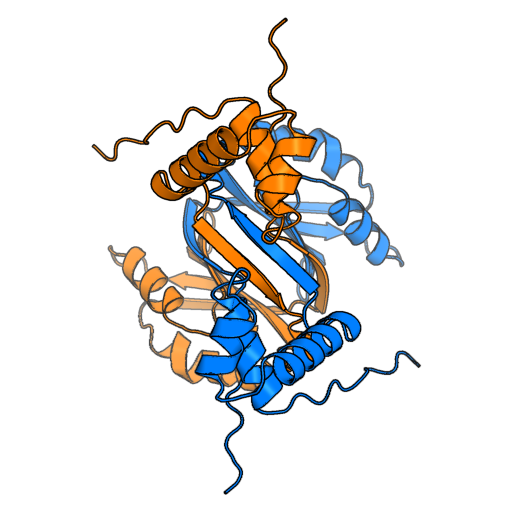.828 1 96.88 118 ASP B C 1
ATOM 2198 O O . ASP B 1 118 ? -16.453 -10.227 -3.832 1 96.88 118 ASP B O 1
ATOM 2202 N N . SER B 1 119 ? -17.219 -12.062 -2.75 1 97.12 119 SER B N 1
ATOM 2203 C CA . SER B 1 119 ? -17.031 -12.906 -3.93 1 97.12 119 SER B CA 1
ATOM 2204 C C . SER B 1 119 ? -17.984 -12.492 -5.055 1 97.12 119 SER B C 1
ATOM 2206 O O . SER B 1 119 ? -17.625 -12.586 -6.23 1 97.12 119 SER B O 1
ATOM 2208 N N . ALA B 1 120 ? -19.172 -12.07 -4.715 1 97.62 120 ALA B N 1
ATOM 2209 C CA . ALA B 1 120 ? -20.094 -11.594 -5.73 1 97.62 120 ALA B CA 1
ATOM 2210 C C . ALA B 1 120 ? -19.531 -10.375 -6.457 1 97.62 120 ALA B C 1
ATOM 2212 O O . ALA B 1 120 ? -19.609 -10.289 -7.688 1 97.62 120 ALA B O 1
ATOM 2213 N N . SER B 1 121 ? -19 -9.461 -5.738 1 97.12 121 SER B N 1
ATOM 2214 C CA . SER B 1 121 ? -18.359 -8.281 -6.324 1 97.12 121 SER B CA 1
ATOM 2215 C C . SER B 1 121 ? -17.203 -8.664 -7.227 1 97.12 121 SER B C 1
ATOM 2217 O O . SER B 1 121 ? -16.953 -8.016 -8.25 1 97.12 121 SER B O 1
ATOM 2219 N N . LEU B 1 122 ? -16.484 -9.695 -6.84 1 97.75 122 LEU B N 1
ATOM 2220 C CA . LEU B 1 122 ? -15.375 -10.18 -7.656 1 97.75 122 LEU B CA 1
ATOM 2221 C C . LEU B 1 122 ? -15.875 -10.703 -9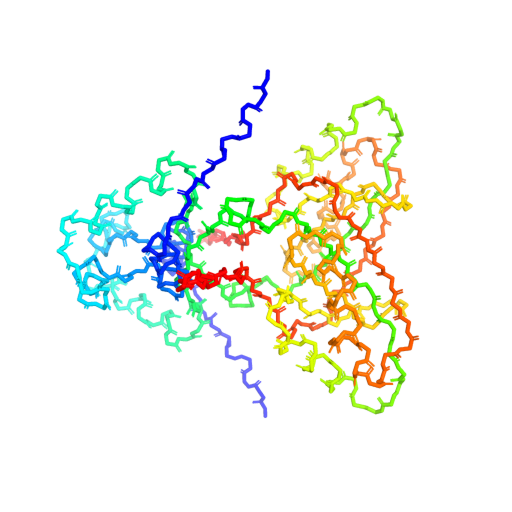 1 97.75 122 LEU B C 1
ATOM 2223 O O . LEU B 1 122 ? -15.32 -10.367 -10.047 1 97.75 122 LEU B O 1
ATOM 2227 N N . MET B 1 123 ? -16.875 -11.484 -8.938 1 97.06 123 MET B N 1
ATOM 2228 C CA . MET B 1 123 ? -17.453 -12.008 -10.172 1 97.06 123 MET B CA 1
ATOM 2229 C C . MET B 1 123 ? -17.922 -10.875 -11.078 1 97.06 123 MET B C 1
ATOM 2231 O O . MET B 1 123 ? -17.719 -10.922 -12.289 1 97.06 123 MET B O 1
ATOM 2235 N N . GLU B 1 124 ? -18.547 -9.906 -10.469 1 97.25 124 GLU B N 1
ATOM 2236 C CA . GLU B 1 124 ? -18.984 -8.742 -11.234 1 97.25 124 GLU B CA 1
ATOM 2237 C C . GLU B 1 124 ? -17.812 -8.016 -11.867 1 97.25 124 GLU B C 1
ATOM 2239 O O . GLU B 1 124 ? -17.875 -7.613 -13.039 1 97.25 124 GLU B O 1
ATOM 2244 N N . LEU B 1 125 ? -16.797 -7.836 -11.133 1 97.25 125 LEU B N 1
ATOM 2245 C CA . LEU B 1 125 ? -15.578 -7.199 -11.633 1 97.25 125 LEU B CA 1
ATOM 2246 C C . LEU B 1 125 ? -15.016 -7.965 -12.828 1 97.25 125 LEU B C 1
ATOM 2248 O O . LEU B 1 125 ? -14.656 -7.367 -13.844 1 97.25 125 LEU B O 1
ATOM 2252 N N . MET B 1 126 ? -14.969 -9.328 -12.695 1 96.38 126 MET B N 1
ATOM 2253 C CA . MET B 1 126 ? -14.469 -10.172 -13.773 1 96.38 126 MET B CA 1
ATOM 2254 C C . MET B 1 126 ? -15.344 -10.039 -15.016 1 96.38 126 MET B C 1
ATOM 2256 O O . MET B 1 126 ? -14.828 -9.859 -16.125 1 96.38 126 MET B O 1
ATOM 2260 N N . ARG B 1 127 ? -16.562 -10.023 -14.797 1 95.31 127 ARG B N 1
ATOM 2261 C CA . ARG B 1 127 ? -17.531 -10.031 -15.898 1 95.31 127 ARG B CA 1
ATOM 2262 C C . ARG B 1 127 ? -17.594 -8.672 -16.578 1 95.31 127 ARG B C 1
ATOM 2264 O O . ARG B 1 127 ? -17.656 -8.586 -17.812 1 95.31 127 ARG B O 1
ATOM 2271 N N . ASN B 1 128 ? -17.453 -7.617 -15.812 1 96.31 128 ASN B N 1
ATOM 2272 C CA . ASN B 1 128 ? -17.781 -6.297 -16.344 1 96.31 128 ASN B CA 1
ATOM 2273 C C . ASN B 1 128 ? -16.516 -5.512 -16.688 1 96.31 128 ASN B C 1
ATOM 2275 O O . ASN B 1 128 ? -16.578 -4.523 -17.422 1 96.31 128 ASN B O 1
ATOM 2279 N N . SER B 1 129 ? -15.445 -5.875 -16.172 1 96.38 129 SER B N 1
ATOM 2280 C CA . SER B 1 129 ? -14.234 -5.086 -16.391 1 96.38 129 SER B CA 1
ATOM 2281 C C . SER B 1 129 ? -13.148 -5.918 -17.062 1 96.38 129 SER B C 1
ATOM 2283 O O . SER B 1 129 ? -12.742 -5.625 -18.188 1 96.38 129 SER B O 1
ATOM 2285 N N . PHE B 1 130 ? -12.812 -7.043 -16.469 1 95.5 130 PHE B N 1
ATOM 2286 C CA . PHE B 1 130 ? -11.711 -7.84 -17.016 1 95.5 130 PHE B CA 1
ATOM 2287 C C . PHE B 1 130 ? -12.094 -8.453 -18.359 1 95.5 130 PHE B C 1
ATOM 2289 O O . PHE B 1 130 ? -11.266 -8.523 -19.266 1 95.5 130 PHE B O 1
ATOM 2296 N N . SER B 1 131 ? -13.305 -8.867 -18.469 1 94.12 131 SER B N 1
ATOM 2297 C CA . SER B 1 131 ? -13.766 -9.531 -19.688 1 94.12 131 SER B CA 1
ATOM 2298 C C . SER B 1 131 ? -13.719 -8.594 -20.875 1 94.12 131 SER B C 1
ATOM 2300 O O . SER B 1 131 ? -13.695 -9.047 -22.031 1 94.12 131 SER B O 1
ATOM 2302 N N . LYS B 1 132 ? -13.734 -7.316 -20.625 1 94.19 132 LYS B N 1
ATOM 2303 C CA . LYS B 1 132 ? -13.742 -6.324 -21.688 1 94.19 132 LYS B CA 1
ATOM 2304 C C . LYS B 1 132 ? -12.344 -6.141 -22.281 1 94.19 132 LYS B C 1
ATOM 2306 O O . LYS B 1 132 ? -12.188 -5.539 -23.344 1 94.19 132 LYS B O 1
ATOM 2311 N N . ILE B 1 133 ? -11.383 -6.578 -21.594 1 93.88 133 ILE B N 1
ATOM 2312 C CA . ILE B 1 133 ? -10.016 -6.496 -22.094 1 93.88 133 ILE B CA 1
ATOM 2313 C C . ILE B 1 133 ? -9.703 -7.715 -22.953 1 93.88 133 ILE B C 1
ATOM 2315 O O . ILE B 1 133 ? -9.375 -8.781 -22.422 1 93.88 133 ILE B O 1
ATOM 2319 N N . THR B 1 134 ? -9.578 -7.551 -24.234 1 90.5 134 THR B N 1
ATOM 2320 C CA . THR B 1 134 ? -9.602 -8.641 -25.203 1 90.5 134 THR B CA 1
ATOM 2321 C C . THR B 1 134 ? -8.234 -9.32 -25.266 1 90.5 134 THR B C 1
ATOM 2323 O O . THR B 1 134 ? -8.109 -10.414 -25.828 1 90.5 134 THR B O 1
ATOM 2326 N N . THR B 1 135 ? -7.277 -8.688 -24.75 1 91.31 135 THR B N 1
ATOM 2327 C CA . THR B 1 135 ? -5.926 -9.234 -24.828 1 91.31 135 THR B CA 1
ATOM 2328 C C . THR B 1 135 ? -5.695 -10.281 -23.75 1 91.31 135 THR B C 1
ATOM 2330 O O . THR B 1 135 ? -4.691 -11 -23.766 1 91.31 135 THR B O 1
ATOM 2333 N N . ILE B 1 136 ? -6.598 -10.398 -22.812 1 93.5 136 ILE B N 1
ATOM 2334 C CA . ILE B 1 136 ? -6.445 -11.359 -21.719 1 93.5 136 ILE B CA 1
ATOM 2335 C C . ILE B 1 136 ? -6.742 -12.766 -22.234 1 93.5 136 ILE B C 1
ATOM 2337 O O . ILE B 1 136 ? -7.789 -13.008 -22.844 1 93.5 136 ILE B O 1
ATOM 2341 N N . VAL B 1 137 ? -5.84 -13.609 -21.984 1 93.25 137 VAL B N 1
ATOM 2342 C CA . VAL B 1 137 ? -5.965 -14.984 -22.453 1 93.25 137 VAL B CA 1
ATOM 2343 C C . VAL B 1 137 ? -6.445 -15.867 -21.297 1 93.25 137 VAL B C 1
ATOM 2345 O O . VAL B 1 137 ? -7.324 -16.719 -21.484 1 93.25 137 VAL B O 1
ATOM 2348 N N . SER B 1 138 ? -5.906 -15.703 -20.141 1 94 138 SER B N 1
ATOM 2349 C CA . SER B 1 138 ? -6.301 -16.516 -18.984 1 94 138 SER B CA 1
ATOM 2350 C C . SER B 1 138 ? -6.078 -15.75 -17.672 1 94 138 SER B C 1
ATOM 2352 O O . SER B 1 138 ? -5.234 -14.859 -17.609 1 94 138 SER B O 1
ATOM 2354 N N . ILE B 1 139 ? -6.879 -16.172 -16.719 1 95.25 139 ILE B N 1
ATOM 2355 C CA . ILE B 1 139 ? -6.832 -15.539 -15.414 1 95.25 139 ILE B CA 1
ATOM 2356 C C . ILE B 1 139 ? -6.785 -16.609 -14.328 1 95.25 139 ILE B C 1
ATOM 2358 O O . ILE B 1 139 ? -7.484 -17.625 -14.414 1 95.25 139 ILE B O 1
ATOM 2362 N N . ARG B 1 140 ? -5.949 -16.391 -13.375 1 95.5 140 ARG B N 1
ATOM 2363 C CA . ARG B 1 140 ? -5.934 -17.203 -12.156 1 95.5 140 ARG B CA 1
ATOM 2364 C C . ARG B 1 140 ? -6.051 -16.328 -10.922 1 95.5 140 ARG B C 1
ATOM 2366 O O . ARG B 1 140 ? -5.191 -15.477 -10.672 1 95.5 140 ARG B O 1
ATOM 2373 N N . THR B 1 141 ? -7.137 -16.594 -10.172 1 96.75 141 THR B N 1
ATOM 2374 C CA . THR B 1 141 ? -7.406 -15.758 -9 1 96.75 141 THR B CA 1
ATOM 2375 C C . THR B 1 141 ? -6.949 -16.469 -7.723 1 96.75 141 THR B C 1
ATOM 2377 O O . THR B 1 141 ? -7.273 -17.641 -7.504 1 96.75 141 THR B O 1
ATOM 2380 N N . THR B 1 142 ? -6.18 -15.82 -6.945 1 97.19 142 THR B N 1
ATOM 2381 C CA . THR B 1 142 ? -5.781 -16.281 -5.621 1 97.19 142 THR B CA 1
ATOM 2382 C C . THR B 1 142 ? -6.426 -15.438 -4.531 1 97.19 142 THR B C 1
ATOM 2384 O O . THR B 1 142 ? -6.094 -14.258 -4.379 1 97.19 142 THR B O 1
ATOM 2387 N N . ILE B 1 143 ? -7.285 -16.078 -3.777 1 97.5 143 ILE B N 1
ATOM 2388 C CA . ILE B 1 143 ? -7.984 -15.375 -2.711 1 97.5 143 ILE B CA 1
ATOM 2389 C C . ILE B 1 143 ? -7.094 -15.297 -1.47 1 97.5 143 ILE B C 1
ATOM 2391 O O . ILE B 1 143 ? -6.445 -16.281 -1.105 1 97.5 143 ILE B O 1
ATOM 2395 N N . VAL B 1 144 ? -7.027 -14.156 -0.868 1 97.69 144 VAL B N 1
ATOM 2396 C CA . VAL B 1 144 ? -6.328 -14 0.404 1 97.69 144 VAL B CA 1
ATOM 2397 C C . VAL B 1 144 ? -7.258 -14.383 1.554 1 97.69 144 VAL B C 1
ATOM 2399 O O . VAL B 1 144 ? -8.344 -13.812 1.697 1 97.69 144 VAL B O 1
ATOM 2402 N N . LEU B 1 145 ? -6.801 -15.312 2.279 1 96.12 145 LEU B N 1
ATOM 2403 C CA . LEU B 1 145 ? -7.594 -15.773 3.414 1 96.12 145 LEU B CA 1
ATOM 2404 C C . LEU B 1 145 ? -7.375 -14.875 4.629 1 96.12 145 LEU B C 1
ATOM 2406 O O . LEU B 1 145 ? -8.312 -14.602 5.383 1 96.12 145 LEU B O 1
ATOM 2410 N N . GLU B 1 146 ? -6.16 -14.477 4.797 1 95.44 146 GLU B N 1
ATOM 2411 C CA . GLU B 1 146 ? -5.773 -13.617 5.91 1 95.44 146 GLU B CA 1
ATOM 2412 C C . GLU B 1 146 ? -4.543 -12.781 5.562 1 95.44 146 GLU B C 1
ATOM 2414 O O . GLU B 1 146 ? -3.619 -13.273 4.91 1 95.44 146 GLU B O 1
ATOM 2419 N N . THR B 1 147 ? -4.59 -11.57 5.965 1 96.75 147 THR B N 1
ATOM 2420 C CA . THR B 1 147 ? -3.434 -10.688 5.809 1 96.75 147 THR B CA 1
ATOM 2421 C C . THR B 1 147 ? -2.744 -10.461 7.152 1 96.75 147 THR B C 1
ATOM 2423 O O . THR B 1 147 ? -3.354 -9.938 8.086 1 96.75 147 THR B O 1
ATOM 2426 N N . VAL B 1 148 ? -1.512 -10.844 7.203 1 96.44 148 VAL B N 1
ATOM 2427 C CA . VAL B 1 148 ? -0.769 -10.734 8.453 1 96.44 148 VAL B CA 1
ATOM 2428 C C . VAL B 1 148 ? -0.001 -9.422 8.492 1 96.44 148 VAL B C 1
ATOM 2430 O O . VAL B 1 148 ? 0.199 -8.844 9.562 1 96.44 148 VAL B O 1
ATOM 2433 N N . LYS B 1 149 ? 0.392 -8.977 7.422 1 96.81 149 LYS B N 1
ATOM 2434 C CA . LYS B 1 149 ? 1.075 -7.699 7.254 1 96.81 149 LYS B CA 1
ATOM 2435 C C . LYS B 1 149 ? 0.73 -7.066 5.906 1 96.81 149 LYS B C 1
ATOM 2437 O O . LYS B 1 149 ? 0.71 -7.75 4.883 1 96.81 149 LYS B O 1
ATOM 2442 N N . GLU B 1 150 ? 0.414 -5.836 5.926 1 96.5 150 GLU B N 1
ATOM 2443 C CA . GLU B 1 150 ? 0.164 -5.062 4.715 1 96.5 150 GLU B CA 1
ATOM 2444 C C . GLU B 1 150 ? 0.583 -3.605 4.891 1 96.5 150 GLU B C 1
ATOM 2446 O O . GLU B 1 150 ? -0.234 -2.76 5.262 1 96.5 150 GLU B O 1
ATOM 2451 N N . GLN B 1 151 ? 1.868 -3.354 4.609 1 92.62 151 GLN B N 1
ATOM 2452 C CA . GLN B 1 151 ? 2.424 -2.016 4.781 1 92.62 151 GLN B CA 1
ATOM 2453 C C . GLN B 1 151 ? 3.207 -1.583 3.543 1 92.62 151 GLN B C 1
ATOM 2455 O O . GLN B 1 151 ? 3.715 -2.424 2.799 1 92.62 151 GLN B O 1
ATOM 2460 N N . GLN B 1 152 ? 3.193 -0.35 3.297 1 88.94 152 GLN B N 1
ATOM 2461 C CA . GLN B 1 152 ? 3.941 0.167 2.154 1 88.94 152 GLN B CA 1
ATOM 2462 C C . GLN B 1 152 ? 5.23 0.851 2.604 1 88.94 152 GLN B C 1
ATOM 2464 O O . GLN B 1 152 ? 5.953 1.422 1.786 1 88.94 152 GLN B O 1
ATOM 2469 N N . GLN B 1 153 ? 5.461 0.859 3.875 1 92.75 153 GLN B N 1
ATOM 2470 C CA . GLN B 1 153 ? 6.652 1.502 4.414 1 92.75 153 GLN B CA 1
ATOM 2471 C C . GLN B 1 153 ? 7.922 0.878 3.842 1 92.75 153 GLN B C 1
ATOM 2473 O O . GLN B 1 153 ? 8 -0.341 3.68 1 92.75 153 GLN B O 1
ATOM 2478 N N . LEU B 1 154 ? 8.844 1.724 3.543 1 96.56 154 LEU B N 1
ATOM 2479 C CA . LEU B 1 154 ? 10.125 1.312 2.971 1 96.56 154 LEU B CA 1
ATOM 2480 C C . LEU B 1 154 ? 11.211 1.277 4.035 1 96.56 154 LEU B C 1
ATOM 2482 O O . LEU B 1 154 ? 11.133 1.997 5.035 1 96.56 154 LEU B O 1
ATOM 2486 N N . VAL B 1 155 ? 12.133 0.405 3.814 1 95.88 155 VAL B N 1
ATOM 2487 C CA . VAL B 1 155 ? 13.328 0.443 4.652 1 95.88 155 VAL B CA 1
ATOM 2488 C C . VAL B 1 155 ? 14.242 1.583 4.203 1 95.88 155 VAL B C 1
ATOM 2490 O O . VAL B 1 155 ? 14.945 1.466 3.195 1 95.88 155 VAL B O 1
ATOM 2493 N N . ILE B 1 156 ? 14.227 2.609 4.922 1 95 156 ILE B N 1
ATOM 2494 C CA . ILE B 1 156 ? 15.039 3.77 4.57 1 95 156 ILE B CA 1
ATOM 2495 C C . ILE B 1 156 ? 16.469 3.553 5.035 1 95 156 ILE B C 1
ATOM 2497 O O . ILE B 1 156 ? 16.719 3.303 6.215 1 95 156 ILE B O 1
ATOM 2501 N N . PRO B 1 157 ? 17.406 3.582 4.078 1 89.56 157 PRO B N 1
ATOM 2502 C CA . PRO B 1 157 ? 18.797 3.324 4.418 1 89.56 157 PRO B CA 1
ATOM 2503 C C . PRO B 1 157 ? 19.328 4.273 5.488 1 89.56 157 PRO B C 1
ATOM 2505 O O . PRO B 1 157 ? 18.875 5.41 5.594 1 89.56 157 PRO B O 1
ATOM 2508 N N . GLU B 1 158 ? 20.234 3.766 6.344 1 79.94 158 GLU B N 1
ATOM 2509 C CA . GLU B 1 158 ? 20.891 4.586 7.355 1 79.94 158 GLU B CA 1
ATOM 2510 C C . GLU B 1 158 ? 22.188 5.188 6.824 1 79.94 158 GLU B C 1
ATOM 2512 O O . GLU B 1 158 ? 22.859 4.586 5.98 1 79.94 158 GLU B O 1
ATOM 2517 N N . ASN B 1 159 ? 22.359 6.316 6.387 1 63.41 159 ASN B N 1
ATOM 2518 C CA . ASN B 1 159 ? 23.656 6.812 5.953 1 63.41 159 ASN B CA 1
ATOM 2519 C C . ASN B 1 159 ? 24.766 6.422 6.934 1 63.41 159 ASN B C 1
ATOM 2521 O O . ASN B 1 159 ? 24.688 6.762 8.117 1 63.41 159 ASN B O 1
ATOM 2525 N N . LYS B 1 160 ? 25.422 5.367 6.953 1 47.41 160 LYS B N 1
ATOM 2526 C CA . LYS B 1 160 ? 26.672 5.312 7.703 1 47.41 160 LYS B CA 1
ATOM 2527 C C . LYS B 1 160 ? 27.547 6.516 7.391 1 47.41 160 LYS B C 1
ATOM 2529 O O . LYS B 1 160 ? 27.828 6.805 6.227 1 47.41 160 LYS B O 1
ATOM 2534 N N . LYS B 1 161 ? 27.672 7.57 8.227 1 42.41 161 LYS B N 1
ATOM 2535 C CA . LYS B 1 161 ? 28.828 8.461 8.273 1 42.41 161 LYS B CA 1
ATOM 2536 C C . LYS B 1 161 ? 30.109 7.719 7.922 1 42.41 161 LYS B C 1
ATOM 2538 O O . LYS B 1 161 ? 30.422 6.691 8.523 1 42.41 161 LYS B O 1
ATOM 2543 N N . ILE B 1 162 ? 30.406 7.504 6.66 1 32.97 162 ILE B N 1
ATOM 2544 C CA . ILE B 1 162 ? 31.828 7.215 6.512 1 32.97 162 ILE B CA 1
ATOM 2545 C C . ILE B 1 162 ? 32.625 8.07 7.484 1 32.97 162 ILE B C 1
ATOM 2547 O O . ILE B 1 162 ? 32.625 9.305 7.383 1 32.97 162 ILE B O 1
ATOM 2551 N N . SER B 1 163 ? 32.469 7.699 8.805 1 27.47 163 SER B N 1
ATOM 2552 C CA . SER B 1 163 ? 33.688 8.234 9.43 1 27.47 163 SER B CA 1
ATOM 2553 C C . SER B 1 163 ? 34.938 7.812 8.672 1 27.47 163 SER B C 1
ATOM 2555 O O . SER B 1 163 ? 35 6.703 8.141 1 27.47 163 SER B O 1
#